Protein AF-A0A8J5AR03-F1 (afdb_monomer)

Solvent-accessible surface area (backbone atoms only — not comparable to full-atom values): 19845 Å² total; per-residue (Å²): 137,85,82,79,76,75,77,78,79,73,79,74,90,71,80,67,70,66,71,82,82,89,50,80,35,42,51,40,86,92,54,41,33,43,42,71,49,62,38,49,31,66,42,40,34,49,53,45,55,48,47,40,44,53,27,32,51,50,30,48,60,57,42,71,82,38,79,88,63,58,66,56,53,45,63,58,44,22,52,70,27,69,84,49,89,51,58,66,39,21,37,28,22,23,36,37,36,51,54,50,52,29,48,68,32,36,37,81,68,39,60,91,89,61,77,86,49,71,55,78,75,71,79,65,68,80,69,44,97,81,40,86,61,34,73,67,59,47,50,73,73,67,66,75,73,76,89,71,88,58,71,69,58,90,88,41,74,64,36,54,42,43,34,76,53,48,66,36,71,67,52,40,50,52,53,52,48,53,57,43,64,69,54,87,57,47,24,36,29,30,39,25,40,28,69,83,76,76,36,56,46,82,47,77,33,54,57,44,49,62,84,56,47,82,49,67,51,77,65,48,46,52,49,51,53,48,53,50,49,52,53,54,49,54,50,51,49,53,52,49,51,53,54,53,58,70,67,45,89,84,63,52,78,65,57,50,52,52,50,54,51,51,52,50,53,50,53,51,50,52,52,50,58,73,66,44,78,69,81,71,48,43,42,43,74,45,46,56,42,78,50,33,57,69,71,39,40,86,80,33,40,98,74,26,62,65,59,50,50,56,34,47,54,61,38,58,38,51,66,52,32,43,49,52,51,49,57,52,56,53,54,51,54,50,50,58,49,46,71,74,56,59,98,78,130

Nearest PDB structures (foldseek):
  8qma-assembly1_G  TM=7.866E-01  e=7.023E-11  Sinapis alba
  4br6-assembly1_A  TM=7.758E-01  e=1.152E-10  Thermochaetoides thermophila
  2adp-assembly1_A-2  TM=7.803E-01  e=1.286E-10  Homo sapiens
  3cei-assembly1_B  TM=8.137E-01  e=5.373E-10  Helicobacter pylori
  3dc6-assembly1_C  TM=7.790E-01  e=7.896E-10  Caenorhabditis elegans

Sequence (345 aa):
MLSLRRAFLVPRLGRALHTLPAYSGLGSQAAPTQINQFLSAETVKSAWFEHQHEMLERVNEGLAASEELDGMDLQTLALETCNRAEDALHHFASGAFANDFFFKGVASTVKPGEASEPIAGYHGLYVSPRDPDYKAVMPALATGETAWGNHPGKDDALYDLILTSFGTVEAFREHLLAKAESIFGNGYTWLVLSKHSGKLHLVNTYNNGFVQKKGPNSAELAAEAAAKRAVEADEAKALAELQTEAQNKKLNALEEKLLKNKIYKMEVAKQMRQAQPKILHDLKPLLNVNVWQHMWLNDYGAFGKRKYLDNFWEKIDWNVVKGRLQDHFEKQTDLSKSELFGPYV

pLDDT: mean 77.57, std 18.22, range [32.28, 97.44]

Radius of gyration: 26.32 Å; Cα contacts (8 Å, |Δi|>4): 391; chains: 1; bounding box: 84×43×70 Å

Foldseek 3Di:
DDDPPPPPPPPPPDFPQDDADDQVLQPDLVFGCALALFGHSVLSNVLRVPVLRVLSVQLRVLCPPPPPLTPDQLLVQLQVCVPPPSVSNNQSSLVNVQSVQACVQFSVLRDPPPDRHANPAPPDPPCDPPHPCVVVVVVVVVVPPPPFDDDADCPDPVNVLCCVAQVHRVSVLVVQLVVLVPDDAWWKWFFWQQPVVSHTDIDIDGRSDHPAHAFQPPVRVVVVVVVVVVVVVVLVVVLVVLVVVLPDPPDDPVRNVVSVVVSVVSVVVVVVVVVPPDPRHDIQTLHMDTQHCSNDCVRQNPPRSSVSSSSSSSRGPSVSSVVSVVVVVVVVVVVVVCVVDDDDD

Structure (mmCIF, N/CA/C/O backbone):
data_AF-A0A8J5AR03-F1
#
_entry.id   AF-A0A8J5AR03-F1
#
loop_
_atom_site.group_PDB
_atom_site.id
_atom_site.type_symbol
_atom_site.label_atom_id
_atom_site.label_alt_id
_atom_site.label_comp_id
_atom_site.label_asym_id
_atom_site.label_entity_id
_atom_site.label_seq_id
_atom_site.pdbx_PDB_ins_code
_atom_site.Cartn_x
_atom_site.Cartn_y
_atom_site.Cartn_z
_atom_site.occupancy
_atom_site.B_iso_or_equiv
_atom_site.auth_seq_id
_atom_site.auth_comp_id
_atom_site.auth_asym_id
_atom_site.auth_atom_id
_atom_site.pdbx_PDB_model_num
ATOM 1 N N . MET A 1 1 ? 38.414 18.458 40.155 1.00 35.94 1 MET A N 1
ATOM 2 C CA . MET A 1 1 ? 38.940 18.233 38.792 1.00 35.94 1 MET A CA 1
ATOM 3 C C . MET A 1 1 ? 37.965 17.329 38.047 1.00 35.94 1 MET A C 1
ATOM 5 O O . MET A 1 1 ? 38.023 16.119 38.212 1.00 35.94 1 MET A O 1
ATOM 9 N N . LEU A 1 2 ? 37.014 17.912 37.311 1.00 33.38 2 LEU A N 1
ATOM 10 C CA . LEU A 1 2 ? 36.116 17.163 36.427 1.00 33.38 2 LEU A CA 1
ATOM 11 C C . LEU A 1 2 ? 36.855 16.881 35.115 1.00 33.38 2 LEU A C 1
ATOM 13 O O . LEU A 1 2 ? 37.193 17.805 34.379 1.00 33.38 2 LEU A O 1
ATOM 17 N N . SER A 1 3 ? 37.144 15.608 34.851 1.00 32.28 3 SER A N 1
ATOM 18 C CA . SER A 1 3 ? 37.720 15.160 33.585 1.00 32.28 3 SER A CA 1
ATOM 19 C C . SER A 1 3 ? 36.624 15.158 32.518 1.00 32.28 3 SER A C 1
ATOM 21 O O . SER A 1 3 ? 35.813 14.239 32.437 1.00 32.28 3 SER A O 1
ATOM 23 N N . LEU A 1 4 ? 36.591 16.215 31.706 1.00 39.22 4 LEU A N 1
ATOM 24 C CA . LEU A 1 4 ? 35.887 16.239 30.428 1.00 39.22 4 LEU A CA 1
ATOM 25 C C . LEU A 1 4 ? 36.585 15.252 29.484 1.00 39.22 4 LEU A C 1
ATOM 27 O O . LEU A 1 4 ? 37.521 15.614 28.769 1.00 39.22 4 LEU A O 1
ATOM 31 N N . ARG A 1 5 ? 36.135 13.994 29.462 1.00 37.28 5 ARG A N 1
ATOM 32 C CA . ARG A 1 5 ? 36.398 13.121 28.315 1.00 37.28 5 ARG A CA 1
ATOM 33 C C . ARG A 1 5 ? 35.580 13.663 27.147 1.00 37.28 5 ARG A C 1
ATOM 35 O O . ARG A 1 5 ? 34.408 13.339 27.001 1.00 37.28 5 ARG A O 1
ATOM 42 N N . ARG A 1 6 ? 36.206 14.511 26.324 1.00 39.66 6 ARG A N 1
ATOM 43 C CA . ARG A 1 6 ? 35.775 14.721 24.938 1.00 39.66 6 ARG A CA 1
ATOM 44 C C . ARG A 1 6 ? 35.709 13.339 24.294 1.00 39.66 6 ARG A C 1
ATOM 46 O O . ARG A 1 6 ? 36.749 12.723 24.068 1.00 39.66 6 ARG A O 1
ATOM 53 N N . ALA A 1 7 ? 34.498 12.844 24.058 1.00 39.84 7 ALA A N 1
ATOM 54 C CA . ALA A 1 7 ? 34.290 11.747 23.136 1.00 39.84 7 ALA A CA 1
ATOM 55 C C . ALA A 1 7 ? 34.848 12.218 21.790 1.00 39.84 7 ALA A C 1
ATOM 57 O O . ALA A 1 7 ? 34.342 13.166 21.191 1.00 39.84 7 ALA A O 1
ATOM 58 N N . PHE A 1 8 ? 35.966 11.632 21.374 1.00 36.28 8 PHE A N 1
ATOM 59 C CA . PHE A 1 8 ? 36.412 11.748 19.999 1.00 36.28 8 PHE A CA 1
ATOM 60 C C . PHE A 1 8 ? 35.324 11.095 19.152 1.00 36.28 8 PHE A C 1
ATOM 62 O O . PHE A 1 8 ? 35.167 9.875 19.183 1.00 36.28 8 PHE A O 1
ATOM 69 N N . LEU A 1 9 ? 34.548 11.920 18.450 1.00 41.28 9 LEU A N 1
ATOM 70 C CA . LEU A 1 9 ? 33.699 11.471 17.361 1.00 41.28 9 LEU A CA 1
ATOM 71 C C . LEU A 1 9 ? 34.656 10.909 16.305 1.00 41.28 9 LEU A C 1
ATOM 73 O O . LEU A 1 9 ? 35.300 11.660 15.574 1.00 41.28 9 LEU A O 1
ATOM 77 N N . VAL A 1 10 ? 34.851 9.593 16.304 1.00 41.38 10 VAL A N 1
ATOM 78 C CA . VAL A 1 10 ? 35.487 8.908 15.181 1.00 41.38 10 VAL A CA 1
ATOM 79 C C . VAL A 1 10 ? 34.477 9.018 14.041 1.00 41.38 10 VAL A C 1
ATOM 81 O O . VAL A 1 10 ? 33.388 8.461 14.179 1.00 41.38 10 VAL A O 1
ATOM 84 N N . PRO A 1 11 ? 34.764 9.737 12.942 1.00 39.88 11 PRO A N 1
ATOM 85 C CA . PRO A 1 11 ? 33.859 9.751 11.807 1.00 39.88 11 PRO A CA 1
ATOM 86 C C . PRO A 1 11 ? 33.789 8.318 11.285 1.00 39.88 11 PRO A C 1
ATOM 88 O O . PRO A 1 11 ? 34.807 7.763 10.862 1.00 39.88 11 PRO A O 1
ATOM 91 N N . ARG A 1 12 ? 32.614 7.687 11.344 1.00 48.56 12 ARG A N 1
ATOM 92 C CA . ARG A 1 12 ? 32.407 6.451 10.593 1.00 48.56 12 ARG A CA 1
ATOM 93 C C . ARG A 1 12 ? 32.580 6.781 9.111 1.00 48.56 12 ARG A C 1
ATOM 95 O O . ARG A 1 12 ? 31.934 7.681 8.579 1.00 48.56 12 ARG A O 1
ATOM 102 N N . LEU A 1 13 ? 33.489 6.061 8.462 1.00 51.31 13 LEU A N 1
ATOM 103 C CA . LEU A 1 13 ? 33.629 6.044 7.012 1.00 51.31 13 LEU A CA 1
ATOM 104 C C . LEU A 1 13 ? 32.361 5.406 6.417 1.00 51.31 13 LEU A C 1
ATOM 106 O O . LEU A 1 13 ? 32.241 4.187 6.398 1.00 51.31 13 LEU A O 1
ATOM 110 N N . GLY A 1 14 ? 31.433 6.255 5.960 1.00 62.50 14 GLY A N 1
ATOM 111 C CA . GLY A 1 14 ? 30.261 5.904 5.147 1.00 62.50 14 GLY A CA 1
ATOM 112 C C . GLY A 1 14 ? 28.943 5.814 5.925 1.00 62.50 14 GLY A C 1
ATOM 113 O O . GLY A 1 14 ? 28.769 4.914 6.739 1.00 62.50 14 GLY A O 1
ATOM 114 N N . ARG A 1 15 ? 28.000 6.724 5.641 1.00 69.19 15 ARG A N 1
ATOM 115 C CA . ARG A 1 15 ? 26.582 6.572 6.024 1.00 69.19 15 ARG A CA 1
ATOM 116 C C . ARG A 1 15 ? 25.915 5.512 5.156 1.00 69.19 15 ARG A C 1
ATOM 118 O O . ARG A 1 15 ? 26.251 5.394 3.975 1.00 69.19 15 ARG A O 1
ATOM 125 N N . ALA A 1 16 ? 24.946 4.792 5.712 1.00 80.69 16 ALA A N 1
ATOM 126 C CA . ALA A 1 16 ? 24.148 3.828 4.965 1.00 80.69 16 ALA A CA 1
ATOM 127 C C . ALA A 1 16 ? 23.007 4.552 4.229 1.00 80.69 16 ALA A C 1
ATOM 129 O O . ALA A 1 16 ? 21.875 4.594 4.697 1.00 80.69 16 ALA A O 1
ATOM 130 N N . LEU A 1 17 ? 23.316 5.161 3.079 1.00 88.75 17 LEU A N 1
ATOM 131 C CA . LEU A 1 17 ? 22.323 5.903 2.299 1.00 88.75 17 LEU A CA 1
ATOM 132 C C . LEU A 1 17 ? 21.275 4.968 1.688 1.00 88.75 17 LEU A C 1
ATOM 134 O O . LEU A 1 17 ? 21.606 3.957 1.061 1.00 88.75 17 LEU A O 1
ATOM 138 N N . HIS A 1 18 ? 20.010 5.360 1.796 1.00 92.50 18 HIS A N 1
ATOM 139 C CA . HIS A 1 18 ? 18.927 4.714 1.078 1.00 92.50 18 HIS A CA 1
ATOM 140 C C . HIS A 1 18 ? 19.018 5.053 -0.408 1.00 92.50 18 HIS A C 1
ATOM 142 O O . HIS A 1 18 ? 19.074 6.219 -0.794 1.00 92.50 18 HIS A O 1
ATOM 148 N N . THR A 1 19 ? 19.017 4.023 -1.247 1.00 93.56 19 THR A N 1
ATOM 149 C CA . THR A 1 19 ? 19.114 4.149 -2.705 1.00 93.56 19 THR A CA 1
ATOM 150 C C . THR A 1 19 ? 17.999 3.362 -3.377 1.00 93.56 19 THR A C 1
ATOM 152 O O . THR A 1 19 ? 17.377 2.493 -2.761 1.00 93.56 19 THR A O 1
ATOM 155 N N . LEU A 1 20 ? 17.703 3.707 -4.632 1.00 92.56 20 LEU A N 1
ATOM 156 C CA . LEU A 1 20 ? 16.604 3.102 -5.375 1.00 92.56 20 LEU A CA 1
ATOM 157 C C . LEU A 1 20 ? 16.855 1.595 -5.589 1.00 92.56 20 LEU A C 1
ATOM 159 O O . LEU A 1 20 ? 17.881 1.237 -6.176 1.00 92.56 20 LEU A O 1
ATOM 163 N N . PRO A 1 21 ? 15.931 0.707 -5.179 1.00 90.69 21 PRO A N 1
ATOM 164 C CA . PRO A 1 21 ? 16.043 -0.715 -5.475 1.00 90.69 21 PRO A CA 1
ATOM 165 C C . PRO A 1 21 ? 16.020 -0.982 -6.983 1.00 90.69 21 PRO A C 1
ATOM 167 O O . PRO A 1 21 ? 15.231 -0.401 -7.731 1.00 90.69 21 PRO A O 1
ATOM 170 N N . ALA A 1 22 ? 16.872 -1.897 -7.442 1.00 89.06 22 ALA A N 1
ATOM 171 C CA . ALA A 1 22 ? 16.888 -2.307 -8.838 1.00 89.06 22 ALA A CA 1
ATOM 172 C C . ALA A 1 22 ? 15.855 -3.417 -9.080 1.00 89.06 22 ALA A C 1
ATOM 174 O O . ALA A 1 22 ? 16.030 -4.552 -8.633 1.00 89.06 22 ALA A O 1
ATOM 175 N N . TYR A 1 23 ? 14.805 -3.103 -9.839 1.00 89.75 23 TYR A N 1
ATOM 176 C CA . TYR A 1 23 ? 13.853 -4.087 -10.347 1.00 89.75 23 TYR A CA 1
ATOM 177 C C . TYR A 1 23 ? 14.083 -4.285 -11.840 1.00 89.75 23 TYR A C 1
ATOM 179 O O . TYR A 1 23 ? 13.780 -3.400 -12.637 1.00 89.75 23 TYR A O 1
ATOM 187 N N . SER A 1 24 ? 14.611 -5.452 -12.223 1.00 82.12 24 SER A N 1
ATOM 188 C CA . SER A 1 24 ? 14.938 -5.772 -13.621 1.00 82.12 24 SER A CA 1
ATOM 189 C C . SER A 1 24 ? 13.749 -5.582 -14.566 1.00 82.12 24 SER A C 1
ATOM 191 O O . SER A 1 24 ? 13.934 -5.130 -15.692 1.00 82.12 24 SER A O 1
ATOM 193 N N . GLY A 1 25 ? 12.533 -5.858 -14.087 1.00 83.31 25 GLY A N 1
ATOM 194 C CA . GLY A 1 25 ? 11.292 -5.668 -14.836 1.00 83.31 25 GLY A CA 1
ATOM 195 C C . GLY A 1 25 ? 10.943 -4.210 -15.160 1.00 83.31 25 GLY A C 1
ATOM 196 O O . GLY A 1 25 ? 10.183 -3.968 -16.087 1.00 83.31 25 GLY A O 1
ATOM 197 N N . LEU A 1 26 ? 11.499 -3.226 -14.446 1.00 88.81 26 LEU A N 1
ATOM 198 C CA . LEU A 1 26 ? 11.199 -1.802 -14.666 1.00 88.81 26 LEU A CA 1
ATOM 199 C C . LEU A 1 26 ? 12.242 -1.095 -15.546 1.00 88.81 26 LEU A C 1
ATOM 201 O O . LEU A 1 26 ? 12.082 0.082 -15.870 1.00 88.81 26 LEU A O 1
ATOM 205 N N . GLY A 1 27 ? 13.302 -1.793 -15.960 1.00 88.12 27 GLY A N 1
ATOM 206 C CA . GLY A 1 27 ? 14.390 -1.209 -16.741 1.00 88.12 27 GLY A CA 1
ATOM 207 C C . GLY A 1 27 ? 15.262 -0.265 -15.910 1.00 88.12 27 GLY A C 1
ATOM 208 O O . GLY A 1 27 ? 15.689 -0.600 -14.807 1.00 88.12 27 GLY A O 1
ATOM 209 N N . SER A 1 28 ? 15.564 0.914 -16.453 1.00 90.38 28 SER A N 1
ATOM 210 C CA . SER A 1 28 ? 16.415 1.919 -15.801 1.00 90.38 28 SER A CA 1
ATOM 211 C C . SER A 1 28 ? 15.804 3.312 -15.890 1.00 90.38 28 SER A C 1
ATOM 213 O O . SER A 1 28 ? 14.939 3.554 -16.722 1.00 90.38 28 SER A O 1
ATOM 215 N N . GLN A 1 29 ? 16.306 4.267 -15.107 1.00 88.69 29 GLN A N 1
ATOM 216 C CA . GLN A 1 29 ? 15.826 5.651 -15.170 1.00 88.69 29 GLN A CA 1
ATOM 217 C C . GLN A 1 29 ? 15.979 6.276 -16.570 1.00 88.69 29 GLN A C 1
ATOM 219 O O . GLN A 1 29 ? 15.137 7.068 -16.989 1.00 88.69 29 GLN A O 1
ATOM 224 N N . ALA A 1 30 ? 17.033 5.909 -17.308 1.00 89.62 30 ALA A N 1
ATOM 225 C CA . ALA A 1 30 ? 17.270 6.382 -18.674 1.00 89.62 30 ALA A CA 1
ATOM 226 C C . ALA A 1 30 ? 16.418 5.648 -19.726 1.00 89.62 30 ALA A C 1
ATOM 228 O O . ALA A 1 30 ? 16.150 6.195 -20.792 1.00 89.62 30 ALA A O 1
ATOM 229 N N . ALA A 1 31 ? 16.007 4.41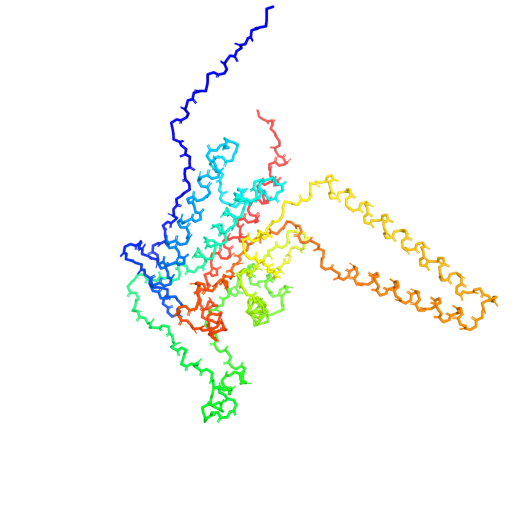6 -19.430 1.00 89.25 31 ALA A N 1
ATOM 230 C CA . ALA A 1 31 ? 15.210 3.566 -20.307 1.00 89.25 31 ALA A CA 1
ATOM 231 C C . ALA A 1 31 ? 14.178 2.786 -19.468 1.00 89.25 31 ALA A C 1
ATOM 233 O O . ALA A 1 31 ? 14.388 1.598 -19.181 1.00 89.25 31 ALA A O 1
ATOM 234 N N . PRO A 1 32 ? 13.109 3.459 -19.001 1.00 89.25 32 PRO A N 1
ATOM 235 C CA . PRO A 1 32 ? 12.079 2.829 -18.188 1.00 89.25 32 PRO A CA 1
ATOM 236 C C . PRO A 1 32 ? 11.276 1.851 -19.045 1.00 89.25 32 PRO A C 1
ATOM 238 O O . PRO A 1 32 ? 10.991 2.109 -20.215 1.00 89.25 32 PRO A O 1
ATOM 241 N N . THR A 1 33 ? 10.919 0.713 -18.460 1.00 89.31 33 THR A N 1
ATOM 242 C CA . THR A 1 33 ? 10.117 -0.321 -19.124 1.00 89.31 33 THR A CA 1
ATOM 243 C C . THR A 1 33 ? 8.681 -0.258 -18.623 1.00 89.31 33 THR A C 1
ATOM 245 O O . THR A 1 33 ? 8.444 -0.098 -17.428 1.00 89.31 33 THR A O 1
ATOM 248 N N . GLN A 1 34 ? 7.719 -0.367 -19.537 1.00 87.56 34 GLN A N 1
ATOM 249 C CA . GLN A 1 34 ? 6.304 -0.432 -19.185 1.00 87.56 34 GLN A CA 1
ATOM 250 C C . GLN A 1 34 ? 5.965 -1.739 -18.454 1.00 87.56 34 GLN A C 1
ATOM 252 O O . GLN A 1 34 ? 6.553 -2.785 -18.724 1.00 87.56 34 GLN A O 1
ATOM 257 N N . ILE A 1 35 ? 4.952 -1.704 -17.591 1.00 89.31 35 ILE A N 1
ATOM 258 C CA . ILE A 1 35 ? 4.312 -2.917 -17.079 1.00 89.31 35 ILE A CA 1
ATOM 259 C C . ILE A 1 35 ? 3.159 -3.230 -18.029 1.00 89.31 35 ILE A C 1
ATOM 261 O O . ILE A 1 35 ? 2.122 -2.566 -17.984 1.00 89.31 35 ILE A O 1
ATOM 265 N N . ASN A 1 36 ? 3.363 -4.201 -18.924 1.00 82.19 36 ASN A N 1
ATOM 266 C CA . ASN A 1 36 ? 2.446 -4.525 -20.025 1.00 82.19 36 ASN A CA 1
ATOM 267 C C . ASN A 1 36 ? 0.976 -4.571 -19.584 1.00 82.19 36 ASN A C 1
ATOM 269 O O . ASN A 1 36 ? 0.646 -5.240 -18.604 1.00 82.19 36 ASN A O 1
ATOM 273 N N . GLN A 1 37 ? 0.103 -3.886 -20.334 1.00 81.06 37 GLN A N 1
ATOM 274 C CA . GLN A 1 37 ? -1.336 -3.731 -20.063 1.00 81.06 37 GLN A CA 1
ATOM 275 C C . GLN A 1 37 ? -1.701 -3.056 -18.721 1.00 81.06 37 GLN A C 1
ATOM 277 O O . GLN A 1 37 ? -2.874 -3.057 -18.349 1.00 81.06 37 GLN A O 1
ATOM 282 N N . PHE A 1 38 ? -0.742 -2.473 -17.991 1.00 89.31 38 PHE A N 1
ATOM 283 C CA . PHE A 1 38 ? -0.992 -1.856 -16.686 1.00 89.31 38 PHE A CA 1
ATOM 284 C C . PHE A 1 38 ? -0.408 -0.449 -16.520 1.00 89.31 38 PHE A C 1
ATOM 286 O O . PHE A 1 38 ? -1.182 0.471 -16.284 1.00 89.31 38 PHE A O 1
ATOM 293 N N . LEU A 1 39 ? 0.904 -0.252 -16.649 1.00 90.25 39 LEU A N 1
ATOM 294 C CA . LEU A 1 39 ? 1.541 1.068 -16.520 1.00 90.25 39 LEU A CA 1
ATOM 295 C C . LEU A 1 39 ? 2.427 1.337 -17.727 1.00 90.25 39 LEU A C 1
ATOM 297 O O . LEU A 1 39 ? 3.237 0.483 -18.087 1.00 90.25 39 LEU A O 1
ATOM 301 N N . SER A 1 40 ? 2.316 2.521 -18.326 1.00 88.94 40 SER A N 1
ATOM 302 C CA . SER A 1 40 ? 3.211 2.930 -19.408 1.00 88.94 40 SER A CA 1
ATOM 303 C C . SER A 1 40 ? 4.629 3.181 -18.891 1.00 88.94 40 SER A C 1
ATOM 305 O O . SER A 1 40 ? 4.862 3.380 -17.697 1.00 88.94 40 SER A O 1
ATOM 307 N N . ALA A 1 41 ? 5.602 3.208 -19.803 1.00 89.44 41 ALA A N 1
ATOM 308 C CA . ALA A 1 41 ? 6.983 3.543 -19.462 1.00 89.44 41 ALA A CA 1
ATOM 309 C C . ALA A 1 41 ? 7.112 4.955 -18.856 1.00 89.44 41 ALA A C 1
ATOM 311 O O . ALA A 1 41 ? 7.951 5.173 -17.985 1.00 89.44 41 ALA A O 1
ATOM 312 N N . GLU A 1 42 ? 6.269 5.902 -19.278 1.00 87.62 42 GLU A N 1
ATOM 313 C CA . GLU A 1 42 ? 6.231 7.260 -18.725 1.00 87.62 42 GLU A CA 1
ATOM 314 C C . GLU A 1 42 ? 5.716 7.271 -17.282 1.00 87.62 42 GLU A C 1
ATOM 316 O O . GLU A 1 42 ? 6.315 7.907 -16.412 1.00 87.62 42 GLU A O 1
ATOM 321 N N . THR A 1 43 ? 4.655 6.517 -16.993 1.00 91.50 43 THR A N 1
ATOM 322 C CA . THR A 1 43 ? 4.141 6.397 -15.625 1.00 91.50 43 THR A CA 1
ATOM 323 C C . THR A 1 43 ? 5.125 5.664 -14.722 1.00 91.50 43 THR A C 1
ATOM 325 O O . THR A 1 43 ? 5.359 6.096 -13.600 1.00 91.50 43 THR A O 1
ATOM 328 N N . VAL A 1 44 ? 5.782 4.604 -15.205 1.00 93.69 44 VAL A N 1
ATOM 329 C CA . VAL A 1 44 ? 6.861 3.937 -14.453 1.00 93.69 44 VAL A CA 1
ATOM 330 C C . VAL A 1 44 ? 8.009 4.911 -14.172 1.00 93.69 44 VAL A C 1
ATOM 332 O O . VAL A 1 44 ? 8.538 4.933 -13.062 1.00 93.69 44 VAL A O 1
ATOM 335 N N . LYS A 1 45 ? 8.373 5.764 -15.136 1.00 93.50 45 LYS A N 1
ATOM 336 C CA . LYS A 1 45 ? 9.393 6.798 -14.937 1.00 93.50 45 LYS A CA 1
ATOM 337 C C . LYS A 1 45 ? 9.032 7.750 -13.798 1.00 93.50 45 LYS A C 1
ATOM 339 O O . LYS A 1 45 ? 9.829 7.914 -12.877 1.00 93.50 45 LYS A O 1
ATOM 344 N N . SER A 1 46 ? 7.847 8.349 -13.857 1.00 94.56 46 SER A N 1
ATOM 345 C CA . SER A 1 46 ? 7.432 9.357 -12.881 1.00 94.56 46 SER A CA 1
ATOM 346 C C . SER A 1 46 ? 7.130 8.749 -11.506 1.00 94.56 46 SER A C 1
ATOM 348 O O . SER A 1 46 ? 7.596 9.261 -10.491 1.00 94.56 46 SER A O 1
ATOM 350 N N . ALA A 1 47 ? 6.418 7.621 -11.451 1.00 95.56 47 ALA A N 1
ATOM 351 C CA . ALA A 1 47 ? 5.970 6.999 -10.205 1.00 95.56 47 ALA A CA 1
ATOM 352 C C . ALA A 1 47 ? 7.043 6.171 -9.479 1.00 95.56 47 ALA A C 1
ATOM 354 O O . ALA A 1 47 ? 7.076 6.141 -8.246 1.00 95.56 47 ALA A O 1
ATOM 355 N N . TRP A 1 48 ? 7.912 5.476 -10.221 1.00 95.88 48 TRP A N 1
ATOM 356 C CA . TRP A 1 48 ? 9.011 4.716 -9.627 1.00 95.88 48 TRP A CA 1
ATOM 357 C C . TRP A 1 48 ? 10.284 5.549 -9.599 1.00 95.88 48 TRP A C 1
ATOM 359 O O . TRP A 1 48 ? 10.714 5.965 -8.533 1.00 95.88 48 TRP A O 1
ATOM 369 N N . PHE A 1 49 ? 10.886 5.834 -10.751 1.00 96.06 49 PHE A N 1
ATOM 370 C CA . PHE A 1 49 ? 12.242 6.383 -10.775 1.00 96.06 49 PHE A CA 1
ATOM 371 C C . PHE A 1 49 ? 12.344 7.805 -10.214 1.00 96.06 49 PHE A C 1
ATOM 373 O O . PHE A 1 49 ? 13.300 8.092 -9.503 1.00 96.06 49 PHE A O 1
ATOM 380 N N . GLU A 1 50 ? 11.394 8.689 -10.516 1.00 95.81 50 GLU A N 1
ATOM 381 C CA . GLU A 1 50 ? 11.436 10.086 -10.063 1.00 95.81 50 GLU A CA 1
ATOM 382 C C . GLU A 1 50 ? 10.861 10.225 -8.643 1.00 95.81 50 GLU A C 1
ATOM 384 O O . GLU A 1 50 ? 11.563 10.672 -7.734 1.00 95.81 50 GLU A O 1
ATOM 389 N N . HIS A 1 51 ? 9.623 9.772 -8.415 1.00 96.25 51 HIS A N 1
ATOM 390 C CA . HIS A 1 51 ? 8.955 9.919 -7.119 1.00 96.25 51 HIS A CA 1
ATOM 391 C C . HIS A 1 51 ? 9.625 9.118 -5.990 1.00 96.25 51 HIS A C 1
ATOM 393 O O . HIS A 1 51 ? 9.820 9.654 -4.897 1.00 96.25 51 HIS A O 1
ATOM 399 N N . GLN A 1 52 ? 10.024 7.859 -6.228 1.00 97.38 52 GLN A N 1
ATOM 400 C CA . GLN A 1 52 ? 10.724 7.079 -5.200 1.00 97.38 52 GLN A CA 1
ATOM 401 C C . GLN A 1 52 ? 12.076 7.703 -4.870 1.00 97.38 52 GLN A C 1
ATOM 403 O O . GLN A 1 52 ? 12.421 7.802 -3.697 1.00 97.38 52 GLN A O 1
ATOM 408 N N . HIS A 1 53 ? 12.835 8.139 -5.881 1.00 96.06 53 HIS A N 1
ATOM 409 C CA . HIS A 1 53 ? 14.132 8.769 -5.659 1.00 96.06 53 HIS A CA 1
ATOM 410 C C . HIS A 1 53 ? 14.001 10.025 -4.795 1.00 96.06 53 HIS A C 1
ATOM 412 O O . HIS A 1 53 ? 14.729 10.145 -3.813 1.00 96.06 53 HIS A O 1
ATOM 418 N N . GLU A 1 54 ? 13.027 10.895 -5.082 1.00 95.75 54 GLU A N 1
ATOM 419 C CA . GLU A 1 54 ? 12.773 12.075 -4.252 1.00 95.75 54 GLU A CA 1
ATOM 420 C C . GLU A 1 54 ? 12.483 11.687 -2.797 1.00 95.75 54 GLU A C 1
ATOM 422 O O . GLU A 1 54 ? 13.079 12.252 -1.882 1.00 95.75 54 GLU A O 1
ATOM 427 N N . MET A 1 55 ? 11.618 10.696 -2.554 1.00 95.94 55 MET A N 1
ATOM 428 C CA . MET A 1 55 ? 11.324 10.263 -1.184 1.00 95.94 55 MET A CA 1
ATOM 429 C C . MET A 1 55 ? 12.569 9.738 -0.460 1.00 95.94 55 MET A C 1
ATOM 431 O O . MET A 1 55 ? 12.758 10.046 0.716 1.00 95.94 55 MET A O 1
ATOM 435 N N . LEU A 1 56 ? 13.430 8.978 -1.142 1.00 96.25 56 LEU A N 1
ATOM 436 C CA . LEU A 1 56 ? 14.666 8.459 -0.552 1.00 96.25 56 LEU A CA 1
ATOM 437 C C . LEU A 1 56 ? 15.676 9.571 -0.247 1.00 96.25 56 LEU A C 1
ATOM 439 O O . LEU A 1 56 ? 16.293 9.537 0.816 1.00 96.25 56 LEU A O 1
ATOM 443 N N . GLU A 1 57 ? 15.800 10.583 -1.109 1.00 95.19 57 GLU A N 1
ATOM 444 C CA . GLU A 1 57 ? 16.621 11.768 -0.829 1.00 95.19 57 GLU A CA 1
ATOM 445 C C . GLU A 1 57 ? 16.136 12.482 0.438 1.00 95.19 57 GLU A C 1
ATOM 447 O O . GLU A 1 57 ? 16.932 12.750 1.337 1.00 95.19 57 GLU A O 1
ATOM 452 N N . ARG A 1 58 ? 14.819 12.686 0.593 1.00 94.94 58 ARG A N 1
ATOM 453 C CA . ARG A 1 58 ? 14.252 13.293 1.813 1.00 94.94 58 ARG A CA 1
ATOM 454 C C . ARG A 1 58 ? 14.472 12.445 3.066 1.00 94.94 58 ARG A C 1
ATOM 456 O O . ARG A 1 58 ? 14.685 12.995 4.146 1.00 94.94 58 ARG A O 1
ATOM 463 N N . VAL A 1 59 ? 14.428 11.117 2.943 1.00 94.25 59 VAL A N 1
ATOM 464 C CA . VAL A 1 59 ? 14.775 10.204 4.045 1.00 94.25 59 VAL A CA 1
ATOM 465 C C . VAL A 1 59 ? 16.248 10.372 4.425 1.00 94.25 59 VAL A C 1
ATOM 467 O O . VAL A 1 59 ? 16.552 10.558 5.601 1.00 94.25 59 VAL A O 1
ATOM 470 N N . ASN A 1 60 ? 17.154 10.380 3.445 1.00 93.88 60 ASN A N 1
ATOM 471 C CA . ASN A 1 60 ? 18.589 10.563 3.671 1.00 93.88 60 ASN A CA 1
ATOM 472 C C . ASN A 1 60 ? 18.907 11.930 4.308 1.00 93.88 60 ASN A C 1
ATOM 474 O O . ASN A 1 60 ? 19.735 12.008 5.218 1.00 93.88 60 ASN A O 1
ATOM 478 N N . GLU A 1 61 ? 18.224 12.996 3.877 1.00 91.19 61 GLU A N 1
ATOM 479 C CA . GLU A 1 61 ? 18.291 14.327 4.492 1.00 91.19 61 GLU A CA 1
ATOM 480 C C . GLU A 1 61 ? 17.824 14.295 5.954 1.00 91.19 61 GLU A C 1
ATOM 482 O O . GLU A 1 61 ? 18.513 14.807 6.837 1.00 91.19 61 GLU A O 1
ATOM 487 N N . GLY A 1 62 ? 16.680 13.661 6.235 1.00 89.19 62 GLY A N 1
ATOM 488 C CA . GLY A 1 62 ? 16.130 13.557 7.590 1.00 89.19 62 GLY A CA 1
ATOM 489 C C . GLY A 1 62 ? 16.993 12.719 8.541 1.00 89.19 62 GLY A C 1
ATOM 490 O O . GLY A 1 62 ? 17.079 13.023 9.731 1.00 89.19 62 GLY A O 1
ATOM 491 N N . LEU A 1 63 ? 17.696 11.711 8.022 1.00 89.38 63 LEU A N 1
ATOM 492 C CA . LEU A 1 63 ? 18.650 10.897 8.782 1.00 89.38 63 LEU A CA 1
ATOM 493 C C . LEU A 1 63 ? 19.976 11.615 9.051 1.00 89.38 63 LEU A C 1
ATOM 495 O O . LEU A 1 63 ? 20.776 11.149 9.862 1.00 89.38 63 LEU A O 1
ATOM 499 N N . ALA A 1 64 ? 20.228 12.770 8.426 1.00 83.44 64 ALA A N 1
ATOM 500 C CA . ALA A 1 64 ? 21.536 13.405 8.476 1.00 83.44 64 ALA A CA 1
ATOM 501 C C . ALA A 1 64 ? 22.001 13.818 9.883 1.00 83.44 64 ALA A C 1
ATOM 503 O O . ALA A 1 64 ? 23.192 14.069 10.069 1.00 83.44 64 ALA A O 1
ATOM 504 N N . ALA A 1 65 ? 21.100 13.889 10.863 1.00 74.00 65 ALA A N 1
ATOM 505 C CA . ALA A 1 65 ? 21.419 14.210 12.252 1.00 74.00 65 ALA A CA 1
ATOM 506 C C . ALA A 1 65 ? 21.203 13.039 13.234 1.00 74.00 65 ALA A C 1
ATOM 508 O O . ALA A 1 65 ? 21.461 13.212 14.423 1.00 74.00 65 ALA A O 1
ATOM 509 N N . SER A 1 66 ? 20.742 11.869 12.771 1.00 79.06 66 SER A N 1
ATOM 510 C CA . SER A 1 66 ? 20.349 10.752 13.640 1.00 79.06 66 SER A CA 1
ATOM 511 C C . SER A 1 66 ? 21.238 9.525 13.442 1.00 79.06 66 SER A C 1
ATOM 513 O O . SER A 1 66 ? 21.091 8.792 12.469 1.00 79.06 66 SER A O 1
ATOM 515 N N . GLU A 1 67 ? 22.144 9.273 14.391 1.00 79.94 67 GLU A N 1
ATOM 516 C CA . GLU A 1 67 ? 22.968 8.052 14.400 1.00 79.94 67 GLU A CA 1
ATOM 517 C C . GLU A 1 67 ? 22.176 6.806 14.826 1.00 79.94 67 GLU A C 1
ATOM 519 O O . GLU A 1 67 ? 22.536 5.696 14.449 1.00 79.94 67 GLU A O 1
ATOM 524 N N . GLU A 1 68 ? 21.102 6.973 15.606 1.00 85.38 68 GLU A N 1
ATOM 525 C CA . GLU A 1 68 ? 20.282 5.858 16.107 1.00 85.38 68 GLU A CA 1
ATOM 526 C C . GLU A 1 68 ? 19.486 5.187 14.982 1.00 85.38 68 GLU A C 1
ATOM 528 O O . GLU A 1 68 ? 19.284 3.978 15.005 1.00 85.38 68 GLU A O 1
ATOM 533 N N . LEU A 1 69 ? 19.032 5.982 14.010 1.00 86.62 69 LEU A N 1
ATOM 534 C CA . LEU A 1 69 ? 18.163 5.535 12.921 1.00 86.62 69 LEU A CA 1
ATOM 535 C C . LEU A 1 69 ? 18.941 5.151 11.649 1.00 86.62 69 LEU A C 1
ATOM 537 O O . LEU A 1 69 ? 18.353 4.591 10.724 1.00 86.62 69 LEU A O 1
ATOM 541 N N . ASP A 1 70 ? 20.244 5.451 11.587 1.00 86.50 70 ASP A N 1
ATOM 542 C CA . ASP A 1 70 ? 21.086 5.171 10.419 1.00 86.50 70 ASP A CA 1
ATOM 543 C C . ASP A 1 70 ? 21.219 3.657 10.177 1.00 86.50 70 ASP A C 1
ATOM 545 O O . ASP A 1 70 ? 21.470 2.869 11.093 1.00 86.50 70 ASP A O 1
ATOM 549 N N . GLY A 1 71 ? 21.050 3.241 8.922 1.00 86.50 71 GLY A N 1
ATOM 550 C CA . GLY A 1 71 ? 21.116 1.838 8.504 1.00 86.50 71 GLY A CA 1
ATOM 551 C C . GLY A 1 71 ? 19.866 0.991 8.775 1.00 86.50 71 GLY A C 1
ATOM 552 O O . GLY A 1 71 ? 19.867 -0.190 8.422 1.00 86.50 71 GLY A O 1
ATOM 553 N N . MET A 1 72 ? 18.798 1.549 9.359 1.00 91.12 72 MET A N 1
ATOM 554 C CA . MET A 1 72 ? 17.501 0.864 9.435 1.00 91.12 72 MET A CA 1
ATOM 555 C C . MET A 1 72 ? 16.860 0.755 8.047 1.00 91.12 72 MET A C 1
ATOM 557 O O . MET A 1 72 ? 17.001 1.648 7.219 1.00 91.12 72 MET A O 1
ATOM 561 N N . ASP A 1 73 ? 16.109 -0.314 7.780 1.00 92.88 73 ASP A N 1
ATOM 562 C CA . ASP A 1 73 ? 15.283 -0.380 6.572 1.00 92.88 73 ASP A CA 1
ATOM 563 C C . ASP A 1 73 ? 14.065 0.563 6.673 1.00 92.88 73 ASP A C 1
ATOM 565 O O . ASP A 1 73 ? 13.663 0.962 7.766 1.00 92.88 73 ASP A O 1
ATOM 569 N N . LEU A 1 74 ? 13.440 0.900 5.538 1.00 93.75 74 LEU A N 1
ATOM 570 C CA . LEU A 1 74 ? 12.332 1.867 5.483 1.00 93.75 74 LEU A CA 1
ATOM 571 C C . LEU A 1 74 ? 11.130 1.476 6.359 1.00 93.75 74 LEU A C 1
ATOM 573 O O . LEU A 1 74 ? 10.471 2.353 6.917 1.00 93.75 74 LEU A O 1
ATOM 577 N N . GLN A 1 75 ? 10.838 0.178 6.492 1.00 92.44 75 GLN A N 1
ATOM 578 C CA . GLN A 1 75 ? 9.725 -0.300 7.312 1.00 92.44 75 GLN A CA 1
ATOM 579 C C . GLN A 1 75 ? 10.024 -0.084 8.794 1.00 92.44 75 GLN A C 1
ATOM 581 O O . GLN A 1 75 ? 9.184 0.445 9.524 1.00 92.44 75 GLN A O 1
ATOM 586 N N . THR A 1 76 ? 11.220 -0.483 9.231 1.00 89.50 76 THR A N 1
ATOM 587 C CA . THR A 1 76 ? 11.684 -0.292 10.610 1.00 89.50 76 THR A CA 1
ATOM 588 C C . THR A 1 76 ? 11.788 1.193 10.946 1.00 89.50 76 THR A C 1
ATOM 590 O O . THR A 1 76 ? 11.308 1.625 11.992 1.00 89.50 76 THR A O 1
ATOM 593 N N . LEU A 1 77 ? 12.314 1.997 10.023 1.00 90.69 77 LEU A N 1
ATOM 594 C CA . LEU A 1 77 ? 12.426 3.441 10.175 1.00 90.69 77 LEU A CA 1
ATOM 595 C C . LEU A 1 77 ? 11.055 4.110 10.337 1.00 90.69 77 LEU A C 1
ATOM 597 O O . LEU A 1 77 ? 10.854 4.903 11.258 1.00 90.69 77 LEU A O 1
ATOM 601 N N . ALA A 1 78 ? 10.083 3.766 9.486 1.00 90.25 78 ALA A N 1
ATOM 602 C CA . ALA A 1 78 ? 8.718 4.275 9.601 1.00 90.25 78 ALA A CA 1
ATOM 603 C C . ALA A 1 78 ? 8.056 3.850 10.925 1.00 90.25 78 ALA A C 1
ATOM 605 O O . ALA A 1 78 ? 7.318 4.633 11.523 1.00 90.25 78 ALA A O 1
ATOM 606 N N . LEU A 1 79 ? 8.346 2.641 11.415 1.00 87.44 79 LEU A N 1
ATOM 607 C CA . LEU A 1 79 ? 7.824 2.141 12.686 1.00 87.44 79 LEU A CA 1
ATOM 608 C C . LEU A 1 79 ? 8.429 2.860 13.900 1.00 87.44 79 LEU A C 1
ATOM 610 O O . LEU A 1 79 ? 7.703 3.169 14.840 1.00 87.44 79 LEU A O 1
ATOM 614 N N . GLU A 1 80 ? 9.732 3.134 13.898 1.00 85.81 80 GLU A N 1
ATOM 615 C CA . GLU A 1 80 ? 10.395 3.808 15.022 1.00 85.81 80 GLU A CA 1
ATOM 616 C C . GLU A 1 80 ? 10.076 5.303 15.090 1.00 85.81 80 GLU A C 1
ATOM 618 O O . GLU A 1 80 ? 10.041 5.883 16.176 1.00 85.81 80 GLU A O 1
ATOM 623 N N . THR A 1 81 ? 9.777 5.923 13.949 1.00 86.44 81 THR A N 1
ATOM 624 C CA . THR A 1 81 ? 9.437 7.351 13.859 1.00 86.44 81 THR A CA 1
ATOM 625 C C . THR A 1 81 ? 7.947 7.645 14.059 1.00 86.44 81 THR A C 1
ATOM 627 O O . THR A 1 81 ? 7.593 8.796 14.288 1.00 86.44 81 THR A O 1
ATOM 630 N N . CYS A 1 82 ? 7.059 6.639 14.051 1.00 78.31 82 CYS A N 1
ATOM 631 C CA . CYS A 1 82 ? 5.601 6.855 14.053 1.00 78.31 82 CYS A CA 1
ATOM 632 C C . CYS A 1 82 ? 5.039 7.557 15.300 1.00 78.31 82 CYS A C 1
ATOM 634 O O . CYS A 1 82 ? 3.930 8.081 15.255 1.00 78.31 82 CYS A O 1
ATOM 636 N N . ASN A 1 83 ? 5.779 7.528 16.412 1.00 70.56 83 ASN A N 1
ATOM 637 C CA . ASN A 1 83 ? 5.398 8.139 17.690 1.00 70.56 83 ASN A CA 1
ATOM 638 C C . ASN A 1 83 ? 6.417 9.195 18.158 1.00 70.56 83 ASN A C 1
ATOM 640 O O . ASN A 1 83 ? 6.386 9.596 19.323 1.00 70.56 83 ASN A O 1
ATOM 644 N N . ARG A 1 84 ? 7.359 9.592 17.295 1.00 71.81 84 ARG A N 1
ATOM 645 C CA . ARG A 1 84 ? 8.374 10.602 17.613 1.00 71.81 84 ARG A CA 1
ATOM 646 C C . ARG A 1 84 ? 7.994 11.956 17.004 1.00 71.81 84 ARG A C 1
ATOM 648 O O . ARG A 1 84 ? 7.023 12.058 16.267 1.00 71.81 84 ARG A O 1
ATOM 655 N N . ALA A 1 85 ? 8.750 12.998 17.343 1.00 60.84 85 ALA A N 1
ATOM 656 C CA . ALA A 1 85 ? 8.511 14.355 16.851 1.00 60.84 85 ALA A CA 1
ATOM 657 C C . ALA A 1 85 ? 9.003 14.578 15.404 1.00 60.84 85 ALA A C 1
ATOM 659 O O . ALA A 1 85 ? 8.736 15.631 14.825 1.00 60.84 85 ALA A O 1
ATOM 660 N N . GLU A 1 86 ? 9.737 13.627 14.807 1.00 68.94 86 GLU A N 1
ATOM 661 C CA . GLU A 1 86 ? 10.271 13.737 13.443 1.00 68.94 86 GLU A CA 1
ATOM 662 C C . GLU A 1 86 ? 9.226 13.395 12.357 1.00 68.94 86 GLU A C 1
ATOM 664 O O . GLU A 1 86 ? 9.424 12.500 11.529 1.00 68.94 86 GLU A O 1
ATOM 669 N N . ASP A 1 87 ? 8.123 14.149 12.326 1.00 73.19 87 ASP A N 1
ATOM 670 C CA . ASP A 1 87 ? 6.972 13.919 11.436 1.00 73.19 87 ASP A CA 1
ATOM 671 C C . ASP A 1 87 ? 7.355 13.829 9.948 1.00 73.19 87 ASP A C 1
ATOM 673 O O . ASP A 1 87 ? 6.806 13.018 9.199 1.00 73.19 87 ASP A O 1
ATOM 677 N N . ALA A 1 88 ? 8.319 14.644 9.503 1.00 86.94 88 ALA A N 1
ATOM 678 C CA . ALA A 1 88 ? 8.768 14.661 8.111 1.00 86.94 88 ALA A CA 1
ATOM 679 C C . ALA A 1 88 ? 9.509 13.372 7.725 1.00 86.94 88 ALA A C 1
ATOM 681 O O . ALA A 1 88 ? 9.225 12.790 6.677 1.00 86.94 88 ALA A O 1
ATOM 682 N N . LEU A 1 89 ? 10.420 12.894 8.581 1.00 90.38 89 LEU A N 1
ATOM 683 C CA . LEU A 1 89 ? 11.152 11.651 8.337 1.00 90.38 89 LEU A CA 1
ATOM 684 C C . LEU A 1 89 ? 10.189 10.462 8.315 1.00 90.38 89 LEU A C 1
ATOM 686 O O . LEU A 1 89 ? 10.258 9.642 7.400 1.00 90.38 89 LEU A O 1
ATOM 690 N N . HIS A 1 90 ? 9.245 10.417 9.260 1.00 91.50 90 HIS A N 1
ATOM 691 C CA . HIS A 1 90 ? 8.189 9.408 9.270 1.00 91.50 90 HIS A CA 1
ATOM 692 C C . HIS A 1 90 ? 7.377 9.420 7.970 1.00 91.50 90 HIS A C 1
ATOM 694 O O . HIS A 1 90 ? 7.167 8.378 7.347 1.00 91.50 90 HIS A O 1
ATOM 700 N N . HIS A 1 91 ? 6.948 10.608 7.538 1.00 90.94 91 HIS A N 1
ATOM 701 C CA . HIS A 1 91 ? 6.149 10.784 6.333 1.00 90.94 91 HIS A CA 1
ATOM 702 C C . HIS A 1 91 ? 6.859 10.249 5.083 1.00 90.94 91 HIS A C 1
ATOM 704 O O . HIS A 1 91 ? 6.265 9.479 4.327 1.00 90.94 91 HIS A O 1
ATOM 710 N N . PHE A 1 92 ? 8.126 10.616 4.868 1.00 95.06 92 PHE A N 1
ATOM 711 C CA . PHE A 1 92 ? 8.877 10.164 3.694 1.00 95.06 92 PHE A CA 1
ATOM 712 C C . PHE A 1 92 ? 9.285 8.691 3.781 1.00 95.06 92 PHE A C 1
ATOM 714 O O . PHE A 1 92 ? 9.169 7.985 2.783 1.00 95.06 92 PHE A O 1
ATOM 721 N N . ALA A 1 93 ? 9.672 8.190 4.959 1.00 94.69 93 ALA A N 1
ATOM 722 C CA . ALA A 1 93 ? 9.998 6.775 5.143 1.00 94.69 93 ALA A CA 1
ATOM 723 C C . ALA A 1 93 ? 8.779 5.876 4.885 1.00 94.69 93 ALA A C 1
ATOM 725 O O . ALA A 1 93 ? 8.879 4.875 4.175 1.00 94.69 93 ALA A O 1
ATOM 726 N N . SER A 1 94 ? 7.609 6.266 5.400 1.00 94.69 94 SER A N 1
ATOM 727 C CA . SER A 1 94 ? 6.345 5.558 5.179 1.00 94.69 94 SER A CA 1
ATOM 728 C C . SER A 1 94 ? 5.923 5.575 3.705 1.00 94.69 94 SER A C 1
ATOM 730 O O . SER A 1 94 ? 5.538 4.536 3.166 1.00 94.69 94 SER A O 1
ATOM 732 N N . GLY A 1 95 ? 6.044 6.725 3.030 1.00 95.88 95 GLY A N 1
ATOM 733 C CA . GLY A 1 95 ? 5.757 6.849 1.597 1.00 95.88 95 GLY A CA 1
ATOM 734 C C . GLY A 1 95 ? 6.689 6.000 0.733 1.00 95.88 95 GLY A C 1
ATOM 735 O O . GLY A 1 95 ? 6.221 5.205 -0.083 1.00 95.88 95 GLY A O 1
ATOM 736 N N . ALA A 1 96 ? 7.999 6.092 0.982 1.00 97.31 96 ALA A N 1
ATOM 737 C CA . ALA A 1 96 ? 9.010 5.305 0.284 1.00 97.31 96 ALA A CA 1
ATOM 738 C C . ALA A 1 96 ? 8.793 3.802 0.490 1.00 97.31 96 ALA A C 1
ATOM 740 O O . ALA A 1 96 ? 8.885 3.031 -0.466 1.00 97.31 96 ALA A O 1
ATOM 741 N N . PHE A 1 97 ? 8.462 3.381 1.715 1.00 96.81 97 PHE A N 1
ATOM 742 C CA . PHE A 1 97 ? 8.106 1.997 2.009 1.00 96.81 97 PHE A CA 1
ATOM 743 C C . PHE A 1 97 ? 6.858 1.559 1.236 1.00 96.81 97 PHE A C 1
ATOM 745 O O . PHE A 1 97 ? 6.865 0.494 0.628 1.00 96.81 97 PHE A O 1
ATOM 752 N N . ALA A 1 98 ? 5.786 2.354 1.245 1.00 97.06 98 ALA A N 1
ATOM 753 C CA . ALA A 1 98 ? 4.528 1.981 0.604 1.00 97.06 98 ALA A CA 1
ATOM 754 C C . ALA A 1 98 ? 4.656 1.842 -0.917 1.00 97.06 98 ALA A C 1
ATOM 756 O O . ALA A 1 98 ? 4.151 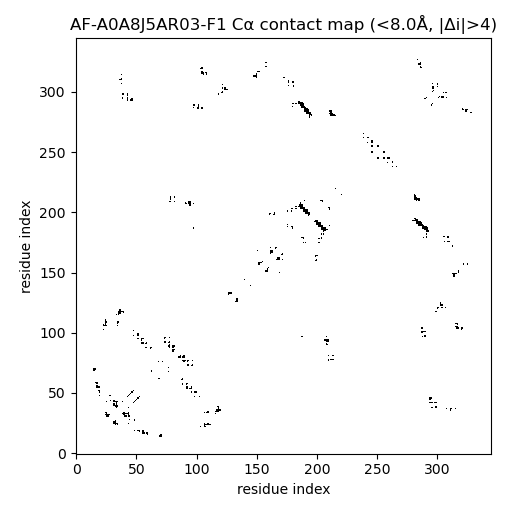0.872 -1.488 1.00 97.06 98 ALA A O 1
ATOM 757 N N . ASN A 1 99 ? 5.367 2.768 -1.559 1.00 97.31 99 ASN A N 1
ATOM 758 C CA . ASN A 1 99 ? 5.582 2.740 -2.999 1.00 97.31 99 ASN A CA 1
ATOM 759 C C . ASN A 1 99 ? 6.526 1.596 -3.416 1.00 97.31 99 ASN A C 1
ATOM 761 O O . ASN A 1 99 ? 6.209 0.849 -4.341 1.00 97.31 99 ASN A O 1
ATOM 765 N N . ASP A 1 100 ? 7.614 1.359 -2.673 1.00 96.69 100 ASP A N 1
ATOM 766 C CA . ASP A 1 100 ? 8.462 0.172 -2.868 1.00 96.69 100 ASP A CA 1
ATOM 767 C C . ASP A 1 100 ? 7.672 -1.133 -2.699 1.00 96.69 100 ASP A C 1
ATOM 769 O O . ASP A 1 100 ? 7.754 -2.047 -3.522 1.00 96.69 100 ASP A O 1
ATOM 773 N N . PHE A 1 101 ? 6.828 -1.204 -1.669 1.00 96.44 101 PHE A N 1
ATOM 774 C CA . PHE A 1 101 ? 5.996 -2.370 -1.398 1.00 96.44 101 PHE A CA 1
ATOM 775 C C . PHE A 1 101 ? 5.019 -2.662 -2.545 1.00 96.44 101 PHE A C 1
ATOM 777 O O . PHE A 1 101 ? 4.796 -3.837 -2.867 1.00 96.44 101 PHE A O 1
ATOM 784 N N . PHE A 1 102 ? 4.452 -1.619 -3.160 1.00 96.75 102 PHE A N 1
ATOM 785 C CA . PHE A 1 102 ? 3.621 -1.724 -4.357 1.00 96.75 102 PHE A CA 1
ATOM 786 C C . PHE A 1 102 ? 4.425 -2.261 -5.547 1.00 96.75 102 PHE A C 1
ATOM 788 O O . PHE A 1 102 ? 4.082 -3.319 -6.075 1.00 96.75 102 PHE A O 1
ATOM 795 N N . PHE A 1 103 ? 5.525 -1.597 -5.927 1.00 95.62 103 PHE A N 1
ATOM 796 C CA . PHE A 1 103 ? 6.304 -1.974 -7.112 1.00 95.62 103 PHE A CA 1
ATOM 797 C C . PHE A 1 103 ? 6.917 -3.366 -6.987 1.00 95.62 103 PHE A C 1
ATOM 799 O O . PHE A 1 103 ? 6.852 -4.143 -7.935 1.00 95.62 103 PHE A O 1
ATOM 806 N N . LYS A 1 104 ? 7.391 -3.754 -5.799 1.00 93.69 104 LYS A N 1
ATOM 807 C CA . LYS A 1 104 ? 7.850 -5.124 -5.534 1.00 93.69 104 LYS A CA 1
ATOM 808 C C . LYS A 1 104 ? 6.764 -6.178 -5.780 1.00 93.69 104 LYS A C 1
ATOM 810 O O . LYS A 1 104 ? 7.090 -7.313 -6.106 1.00 93.69 104 LYS A O 1
ATOM 815 N N . GLY A 1 105 ? 5.491 -5.823 -5.600 1.00 92.00 105 GLY A N 1
ATOM 816 C CA . GLY A 1 105 ? 4.351 -6.717 -5.818 1.00 92.00 105 GLY A CA 1
ATOM 817 C C . GLY A 1 105 ? 3.899 -6.846 -7.275 1.00 92.00 105 GLY A C 1
ATOM 818 O O . GLY A 1 105 ? 3.091 -7.726 -7.550 1.00 92.00 105 GLY A O 1
ATOM 819 N N . VAL A 1 106 ? 4.388 -5.993 -8.185 1.00 91.50 106 VAL A N 1
ATOM 820 C CA . VAL A 1 106 ? 3.973 -5.987 -9.603 1.00 91.50 106 VAL A CA 1
ATOM 821 C C . VAL A 1 106 ? 5.144 -6.112 -10.584 1.00 91.50 106 VAL A C 1
ATOM 823 O O . VAL A 1 106 ? 4.974 -6.656 -11.671 1.00 91.50 106 VAL A O 1
ATOM 826 N N . ALA A 1 107 ? 6.350 -5.661 -10.228 1.00 82.88 107 ALA A N 1
ATOM 827 C CA . ALA A 1 107 ? 7.498 -5.580 -11.136 1.00 82.88 107 ALA A CA 1
ATOM 828 C C . ALA A 1 107 ? 8.034 -6.950 -11.583 1.00 82.88 107 ALA A C 1
ATOM 830 O O . ALA A 1 107 ? 8.569 -7.073 -12.682 1.00 82.88 107 ALA A O 1
ATOM 831 N N . SER A 1 108 ? 7.873 -7.987 -10.762 1.00 77.50 108 SER A N 1
ATOM 832 C CA . SER A 1 108 ? 8.254 -9.369 -11.086 1.00 77.50 108 SER A CA 1
ATOM 833 C C . SER A 1 108 ? 7.381 -10.004 -12.171 1.00 77.50 108 SER A C 1
ATOM 835 O O . SER A 1 108 ? 7.779 -11.004 -12.765 1.00 77.50 108 SER A O 1
ATOM 837 N N . THR A 1 109 ? 6.215 -9.420 -12.468 1.00 76.06 109 THR A N 1
ATOM 838 C CA . THR A 1 109 ? 5.341 -9.892 -13.551 1.00 76.06 109 THR A CA 1
ATOM 839 C C . THR A 1 109 ? 5.832 -9.483 -14.940 1.00 76.06 109 THR A C 1
ATOM 841 O O . THR A 1 109 ? 5.375 -10.047 -15.934 1.00 76.06 109 THR A O 1
ATOM 844 N N . VAL A 1 110 ? 6.782 -8.544 -15.029 1.00 74.81 110 VAL A N 1
ATOM 845 C CA . VAL A 1 110 ? 7.336 -8.083 -16.305 1.00 74.81 110 VAL A CA 1
ATOM 846 C C . VAL A 1 110 ? 8.355 -9.094 -16.822 1.00 74.81 110 VAL A C 1
ATOM 848 O O . VAL A 1 110 ? 9.425 -9.285 -16.238 1.00 74.81 110 VAL A O 1
ATOM 851 N N . LYS A 1 111 ? 8.035 -9.743 -17.945 1.00 69.69 111 LYS A N 1
ATOM 852 C CA . LYS A 1 111 ? 8.929 -10.702 -18.599 1.00 69.69 111 LYS A CA 1
ATOM 853 C C . LYS A 1 111 ? 9.828 -9.992 -19.619 1.00 69.69 111 LYS A C 1
ATOM 855 O O . LYS A 1 111 ? 9.314 -9.277 -20.481 1.00 69.69 111 LYS A O 1
ATOM 860 N N . PRO A 1 112 ? 11.157 -10.206 -19.588 1.00 62.28 112 PRO A N 1
ATOM 861 C CA . PRO A 1 112 ? 12.053 -9.664 -20.605 1.00 62.28 112 PRO A CA 1
ATOM 862 C C . PRO A 1 112 ? 11.667 -10.147 -22.012 1.00 62.28 112 PRO A C 1
ATOM 864 O O . PRO A 1 112 ? 11.539 -11.348 -22.240 1.00 62.28 112 PRO A O 1
ATOM 867 N N . GLY A 1 113 ? 11.504 -9.216 -22.957 1.00 61.12 113 GLY A N 1
ATOM 868 C CA . GLY A 1 113 ? 11.207 -9.524 -24.363 1.00 61.12 113 GLY A CA 1
ATOM 869 C C . GLY A 1 113 ? 9.731 -9.774 -24.692 1.00 61.12 113 GLY A C 1
ATOM 870 O O . GLY A 1 113 ? 9.427 -10.135 -25.827 1.00 61.12 113 GLY A O 1
ATOM 871 N N . GLU A 1 114 ? 8.813 -9.583 -23.742 1.00 65.81 114 GLU A N 1
ATOM 872 C CA . GLU A 1 114 ? 7.377 -9.604 -24.027 1.00 65.81 114 GLU A CA 1
ATOM 873 C C . GLU A 1 114 ? 6.995 -8.393 -24.895 1.00 65.81 114 GLU A C 1
ATOM 875 O O . GLU A 1 114 ? 7.460 -7.275 -24.656 1.00 65.81 114 GLU A O 1
ATOM 880 N N . ALA A 1 115 ? 6.177 -8.616 -25.929 1.00 60.16 115 ALA A N 1
ATOM 881 C CA . ALA A 1 115 ? 5.750 -7.550 -26.829 1.00 60.16 115 ALA A CA 1
ATOM 882 C C . ALA A 1 115 ? 5.025 -6.450 -26.043 1.00 60.16 115 ALA A C 1
ATOM 884 O O . ALA A 1 115 ? 4.201 -6.730 -25.172 1.00 60.16 115 ALA A O 1
ATOM 885 N N . SER A 1 116 ? 5.338 -5.192 -26.355 1.00 64.38 116 SER A N 1
ATOM 886 C CA . SER A 1 116 ? 4.682 -4.055 -25.724 1.00 64.38 116 SER A CA 1
ATOM 887 C C . SER A 1 116 ? 3.230 -3.989 -26.186 1.00 64.38 116 SER A C 1
ATOM 889 O O . SER A 1 116 ? 2.946 -3.530 -27.294 1.00 64.38 116 SER A O 1
ATOM 891 N N . GLU A 1 117 ? 2.308 -4.435 -25.345 1.00 63.38 117 GLU A N 1
ATOM 892 C CA . GLU A 1 117 ? 0.886 -4.229 -25.589 1.00 63.38 117 GLU A CA 1
ATOM 893 C C . GLU A 1 117 ? 0.439 -2.915 -24.943 1.00 63.38 117 GLU A C 1
ATOM 895 O O . GLU A 1 117 ? 0.786 -2.655 -23.781 1.00 63.38 117 GLU A O 1
ATOM 900 N N . PRO A 1 118 ? -0.299 -2.060 -25.676 1.00 61.72 118 PRO A N 1
ATOM 901 C CA . PRO A 1 118 ? -0.815 -0.829 -25.107 1.00 61.72 118 PRO A CA 1
ATOM 902 C C . PRO A 1 118 ? -1.776 -1.161 -23.967 1.00 61.72 118 PRO A C 1
ATOM 904 O O . PRO A 1 118 ? -2.466 -2.184 -23.976 1.00 61.72 118 PRO A O 1
ATOM 907 N N . ILE A 1 119 ? -1.859 -0.262 -22.990 1.00 65.88 119 ILE A N 1
ATOM 908 C CA . ILE A 1 119 ? -2.948 -0.298 -22.015 1.00 65.88 119 ILE A CA 1
ATOM 909 C C . ILE A 1 119 ? -4.238 -0.239 -22.828 1.00 65.88 119 ILE A C 1
ATOM 911 O O . ILE A 1 119 ? -4.400 0.679 -23.634 1.00 65.88 119 ILE A O 1
ATOM 915 N N . ALA A 1 120 ? -5.105 -1.249 -22.679 1.00 56.06 120 ALA A N 1
ATOM 916 C CA . ALA A 1 120 ? -6.366 -1.320 -23.408 1.00 56.06 120 ALA A CA 1
ATOM 917 C C . ALA A 1 120 ? -7.082 0.024 -23.250 1.00 56.06 120 ALA A C 1
ATOM 919 O O . ALA A 1 120 ? -7.497 0.373 -22.142 1.00 56.06 120 ALA A O 1
ATOM 920 N N . GLY A 1 121 ? -7.115 0.802 -24.336 1.00 45.38 121 GLY A N 1
ATOM 921 C CA . GLY A 1 121 ? -7.396 2.226 -24.259 1.00 45.38 121 GLY A CA 1
ATOM 922 C C . GLY A 1 121 ? -8.745 2.457 -23.606 1.00 45.38 121 GLY A C 1
ATOM 923 O O . GLY A 1 121 ? -9.774 2.035 -24.140 1.00 45.38 121 GLY A O 1
ATOM 924 N N . TYR A 1 122 ? -8.748 3.146 -22.468 1.00 43.28 122 TYR A N 1
ATOM 925 C CA . TYR A 1 122 ? -9.975 3.666 -21.896 1.00 43.28 122 TYR A CA 1
ATOM 926 C C . TYR A 1 122 ? -10.430 4.828 -22.787 1.00 43.28 122 TYR A C 1
ATOM 928 O O . TYR A 1 122 ? -10.084 5.980 -22.560 1.00 43.28 122 TYR A O 1
ATOM 936 N N . HIS A 1 123 ? -11.202 4.526 -23.834 1.00 42.09 123 HIS A N 1
ATOM 937 C CA . HIS A 1 123 ? -11.821 5.539 -24.702 1.00 42.09 123 HIS A CA 1
ATOM 938 C C . HIS A 1 123 ? -12.983 6.272 -24.003 1.00 42.09 123 HIS A C 1
ATOM 940 O O . HIS A 1 123 ? -13.683 7.071 -24.619 1.00 42.09 123 HIS A O 1
ATOM 946 N N . GLY A 1 124 ? -13.192 6.020 -22.707 1.00 43.62 124 GLY A N 1
ATOM 947 C CA . GLY A 1 124 ? -14.228 6.627 -21.887 1.00 43.62 124 GLY A CA 1
ATOM 948 C C . GLY A 1 124 ? -13.895 8.060 -21.485 1.00 43.62 124 GLY A C 1
ATOM 949 O O . GLY A 1 124 ? -13.743 8.358 -20.301 1.00 43.62 124 GLY A O 1
ATOM 950 N N . LEU A 1 125 ? -13.875 8.971 -22.460 1.00 40.34 125 LEU A N 1
ATOM 951 C CA . LEU A 1 125 ? -14.542 10.246 -22.223 1.00 40.34 125 LEU A CA 1
ATOM 952 C C . LEU A 1 125 ? -15.976 9.884 -21.835 1.00 40.34 125 LEU A C 1
ATOM 954 O O . LEU A 1 125 ? -16.641 9.191 -22.593 1.00 40.34 125 LEU A O 1
ATOM 958 N N . TYR A 1 126 ? -16.3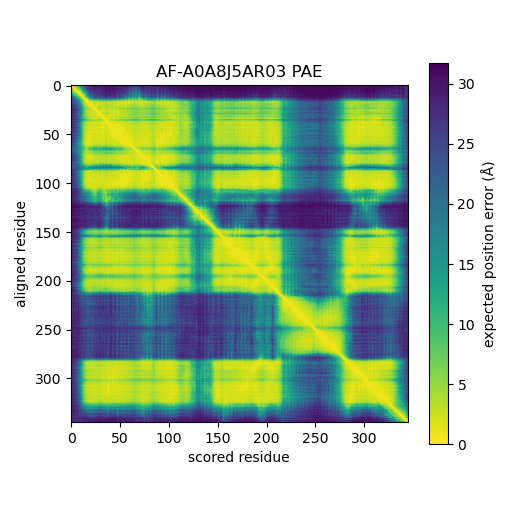76 10.251 -20.619 1.00 42.66 126 TYR A N 1
ATOM 959 C CA . TYR A 1 126 ? -17.751 10.273 -20.118 1.00 42.66 126 TYR A CA 1
ATOM 960 C C . TYR A 1 126 ? -18.801 9.784 -21.134 1.00 42.66 126 TYR A C 1
ATOM 962 O O . TYR A 1 126 ? -19.248 10.563 -21.970 1.00 42.66 126 TYR A O 1
ATOM 970 N N . VAL A 1 127 ? -19.202 8.509 -21.073 1.00 47.78 127 VAL A N 1
ATOM 971 C CA . VAL A 1 127 ? -20.354 8.055 -21.859 1.00 47.78 127 VAL A CA 1
ATOM 972 C C . VAL A 1 127 ? -21.587 8.507 -21.090 1.00 47.78 127 VAL A C 1
ATOM 974 O O . VAL A 1 127 ? -21.970 7.911 -20.081 1.00 47.78 127 VAL A O 1
ATOM 977 N N . SER A 1 128 ? -22.157 9.632 -21.510 1.00 42.78 128 SER A N 1
ATOM 978 C CA . SER A 1 128 ? -23.381 10.162 -20.918 1.00 42.78 128 SER A CA 1
ATOM 979 C C . SER A 1 128 ? -24.483 9.097 -21.002 1.00 42.78 128 SER A C 1
ATOM 981 O O . SER A 1 128 ? -24.537 8.379 -21.997 1.00 42.78 128 SER A O 1
ATOM 983 N N . PRO A 1 129 ? -25.453 9.017 -20.068 1.00 45.75 129 PRO A N 1
ATOM 984 C CA . PRO A 1 129 ? -26.648 8.174 -20.235 1.00 45.75 129 PRO A CA 1
ATOM 985 C C . PRO A 1 129 ? -27.456 8.451 -21.518 1.00 45.75 129 PRO A C 1
ATOM 987 O O . PRO A 1 129 ? -28.420 7.749 -21.817 1.00 45.75 129 PRO A O 1
ATOM 990 N N . ARG A 1 130 ? -27.098 9.516 -22.246 1.00 45.50 130 ARG A N 1
ATOM 991 C CA . ARG A 1 130 ? -27.669 9.932 -23.528 1.00 45.50 130 ARG A CA 1
ATOM 992 C C . ARG A 1 130 ? -26.805 9.562 -24.737 1.00 45.50 130 ARG A C 1
ATOM 994 O O . ARG A 1 130 ? -27.271 9.767 -25.854 1.00 45.50 130 ARG A O 1
ATOM 1001 N N . ASP A 1 131 ? -25.589 9.056 -24.537 1.00 45.78 131 ASP A N 1
ATOM 1002 C CA . ASP A 1 131 ? -24.719 8.656 -25.639 1.00 45.78 131 ASP A CA 1
ATOM 1003 C C . ASP A 1 131 ? -25.172 7.329 -26.258 1.00 45.78 131 ASP A C 1
ATOM 1005 O O . ASP A 1 131 ? -25.595 6.421 -25.533 1.00 45.78 131 ASP A O 1
ATOM 1009 N N . PRO A 1 132 ? -25.055 7.176 -27.589 1.00 51.31 132 PRO A N 1
ATOM 1010 C CA . PRO A 1 132 ? -25.425 5.944 -28.286 1.00 51.31 132 PRO A CA 1
ATOM 1011 C C . PRO A 1 132 ? -24.690 4.709 -27.742 1.00 51.31 132 PRO A C 1
ATOM 1013 O O . PRO A 1 132 ? -25.290 3.641 -27.607 1.00 51.31 132 PRO A O 1
ATOM 1016 N N . ASP A 1 133 ? -23.425 4.886 -27.351 1.00 47.34 133 ASP A N 1
ATOM 1017 C CA . ASP A 1 133 ? -22.541 3.814 -26.884 1.00 47.34 133 ASP A CA 1
ATOM 1018 C C . ASP A 1 133 ? -22.793 3.413 -25.417 1.00 47.34 133 ASP A C 1
ATOM 1020 O O . ASP A 1 133 ? -22.351 2.352 -24.971 1.00 47.34 133 ASP A O 1
ATOM 1024 N N . TYR A 1 134 ? -23.581 4.195 -24.663 1.00 47.53 134 TYR A N 1
ATOM 1025 C CA . TYR A 1 134 ? -23.910 3.938 -23.251 1.00 47.53 134 TYR A CA 1
ATOM 1026 C C . TYR A 1 134 ? -24.503 2.544 -23.036 1.00 47.53 134 TYR A C 1
ATOM 1028 O O . TYR A 1 134 ? -24.142 1.823 -22.103 1.00 47.53 134 TYR A O 1
ATOM 1036 N N . LYS A 1 135 ? -25.395 2.134 -23.943 1.00 49.41 135 LYS A N 1
ATOM 1037 C CA . LYS A 1 135 ? -26.078 0.838 -23.883 1.00 49.41 135 LYS A CA 1
ATOM 1038 C C . LYS A 1 135 ? -25.196 -0.344 -24.283 1.00 49.41 135 LYS A C 1
ATOM 1040 O O . LYS A 1 135 ? -25.609 -1.465 -24.023 1.00 49.41 135 LYS A O 1
ATOM 1045 N N . ALA A 1 136 ? -24.035 -0.121 -24.899 1.00 52.47 136 ALA A N 1
ATOM 1046 C CA . ALA A 1 136 ? -23.087 -1.174 -25.274 1.00 52.47 136 ALA A CA 1
ATOM 1047 C C . ALA A 1 136 ? -21.986 -1.366 -24.217 1.00 52.47 136 ALA A C 1
ATOM 1049 O O . ALA A 1 136 ? -21.536 -2.487 -23.994 1.00 52.47 136 ALA A O 1
ATOM 1050 N N . VAL A 1 137 ? -21.602 -0.292 -23.520 1.00 50.75 137 VAL A N 1
ATOM 1051 C CA . VAL A 1 137 ? -20.579 -0.320 -22.460 1.00 50.75 137 VAL A CA 1
ATOM 1052 C C . VAL A 1 137 ? -21.150 -0.816 -21.121 1.00 50.75 137 VAL A C 1
ATOM 1054 O O . VAL A 1 137 ? -20.474 -1.533 -20.387 1.00 50.75 137 VAL A O 1
ATOM 1057 N N . MET A 1 138 ? -22.412 -0.498 -20.808 1.00 43.62 138 MET A N 1
ATOM 1058 C CA . MET A 1 138 ? -23.053 -0.907 -19.548 1.00 43.62 138 MET A CA 1
ATOM 1059 C C . MET A 1 138 ? -23.362 -2.413 -19.407 1.00 43.62 138 MET A C 1
ATOM 1061 O O . MET A 1 138 ? -23.219 -2.921 -18.297 1.00 43.62 138 MET A O 1
ATOM 1065 N N . PRO A 1 139 ? -23.741 -3.175 -20.455 1.00 43.69 139 PRO A N 1
ATOM 1066 C CA . PRO A 1 139 ? -23.959 -4.615 -20.337 1.00 43.69 139 PRO A CA 1
ATOM 1067 C C . PRO A 1 139 ? -22.705 -5.379 -19.914 1.00 43.69 139 PRO A C 1
ATOM 1069 O O . PRO A 1 139 ? -22.826 -6.288 -19.109 1.00 43.69 139 PRO A O 1
ATOM 1072 N N . ALA A 1 140 ? -21.508 -4.975 -20.355 1.00 41.34 140 ALA A N 1
ATOM 1073 C CA . ALA A 1 140 ? -20.254 -5.610 -19.934 1.00 41.34 140 ALA A CA 1
ATOM 1074 C C . ALA A 1 140 ? -19.948 -5.415 -18.433 1.00 41.34 140 ALA A C 1
ATOM 1076 O O . ALA A 1 140 ? -19.256 -6.229 -17.831 1.00 41.34 140 ALA A O 1
ATOM 1077 N N . LEU A 1 141 ? -20.491 -4.359 -17.815 1.00 38.81 141 LEU A N 1
ATOM 1078 C CA . LEU A 1 141 ? -20.450 -4.130 -16.365 1.00 38.81 141 LEU A CA 1
ATOM 1079 C C . LEU A 1 141 ? -21.634 -4.786 -15.627 1.00 38.81 141 LEU A C 1
ATOM 1081 O O . LEU A 1 141 ? -21.549 -5.019 -14.425 1.00 38.81 141 LEU A O 1
ATOM 1085 N N . ALA A 1 142 ? -22.736 -5.082 -16.327 1.00 36.00 142 ALA A N 1
ATOM 1086 C CA . ALA A 1 142 ? -23.978 -5.607 -15.757 1.00 36.00 142 ALA A CA 1
ATOM 1087 C C . ALA A 1 142 ? -24.136 -7.135 -15.867 1.00 36.00 142 ALA A C 1
ATOM 1089 O O . ALA A 1 142 ? -24.918 -7.708 -15.111 1.00 36.00 142 ALA A O 1
ATOM 1090 N N . THR A 1 143 ? -23.425 -7.811 -16.778 1.00 42.22 143 THR A N 1
ATOM 1091 C CA . THR A 1 143 ? -23.535 -9.270 -16.972 1.00 42.22 143 THR A CA 1
ATOM 1092 C C . THR A 1 143 ? -22.840 -10.087 -15.887 1.00 42.22 143 THR A C 1
ATOM 1094 O O . THR A 1 143 ? -23.078 -11.287 -15.808 1.00 42.22 143 THR A O 1
ATOM 1097 N N . GLY A 1 144 ? -21.998 -9.480 -15.042 1.00 40.47 144 GLY A N 1
ATOM 1098 C CA . GLY A 1 144 ? -21.308 -10.187 -13.955 1.00 40.47 144 GLY A CA 1
ATOM 1099 C C . GLY A 1 144 ? -20.324 -11.269 -14.420 1.00 40.47 144 GLY A C 1
ATOM 1100 O O . GLY A 1 144 ? -19.722 -11.941 -13.588 1.00 40.47 144 GLY A O 1
ATOM 1101 N N . GLU A 1 145 ? -20.118 -11.429 -15.727 1.00 40.41 145 GLU A N 1
ATOM 1102 C CA . GLU A 1 145 ? -19.096 -12.306 -16.288 1.00 40.41 145 GLU A CA 1
ATOM 1103 C C . GLU A 1 145 ? -17.756 -11.573 -16.274 1.00 40.41 145 GLU A C 1
ATOM 1105 O O . GLU A 1 145 ? -17.271 -11.061 -17.281 1.00 40.41 145 GLU A O 1
ATOM 1110 N N . THR A 1 146 ? -17.149 -11.492 -15.093 1.00 46.31 146 THR A N 1
ATOM 1111 C CA . THR A 1 146 ? -15.766 -11.049 -14.960 1.00 46.31 146 THR A CA 1
ATOM 1112 C C . THR A 1 146 ? -14.867 -12.276 -15.100 1.00 46.31 146 THR A C 1
ATOM 1114 O O . THR A 1 146 ? -14.482 -12.918 -14.129 1.00 46.31 146 THR A O 1
ATOM 1117 N N . ALA A 1 147 ? -14.544 -12.648 -16.338 1.00 57.84 147 ALA A N 1
ATOM 1118 C CA . ALA A 1 147 ? -13.429 -13.556 -16.582 1.00 57.84 147 ALA A CA 1
ATOM 1119 C C . ALA A 1 147 ? -12.123 -12.794 -16.290 1.00 57.84 147 ALA A C 1
ATOM 1121 O O . ALA A 1 147 ? -11.583 -12.122 -17.164 1.00 57.84 147 ALA A O 1
ATOM 1122 N N . TRP A 1 148 ? -11.656 -12.834 -15.041 1.00 73.81 148 TRP A N 1
ATOM 1123 C CA . TRP A 1 148 ? -10.328 -12.355 -14.642 1.00 73.81 148 TRP A CA 1
ATOM 1124 C C . TRP A 1 148 ? -9.356 -13.536 -14.609 1.00 73.81 148 TRP A C 1
ATOM 1126 O O . TRP A 1 148 ? -9.706 -14.637 -14.180 1.00 73.81 148 TRP A O 1
ATOM 1136 N N . GLY A 1 149 ? -8.150 -13.326 -15.136 1.00 78.25 149 GLY A N 1
ATOM 1137 C CA . GLY A 1 149 ? -7.183 -14.400 -15.371 1.00 78.25 149 GLY A CA 1
ATOM 1138 C C . GLY A 1 149 ? -6.297 -14.670 -14.160 1.00 78.25 149 GLY A C 1
ATOM 1139 O O . GLY A 1 149 ? -5.965 -15.820 -13.874 1.00 78.25 149 GLY A O 1
ATOM 1140 N N . ASN A 1 150 ? -5.924 -13.612 -13.437 1.00 88.69 150 ASN A N 1
ATOM 1141 C CA . ASN A 1 150 ? -5.013 -13.703 -12.306 1.00 88.69 150 ASN A CA 1
ATOM 1142 C C . ASN A 1 150 ? -5.733 -14.032 -10.993 1.00 88.69 150 ASN A C 1
ATOM 1144 O O . ASN A 1 150 ? -6.667 -13.340 -10.586 1.00 88.69 150 ASN A O 1
ATOM 1148 N N . HIS A 1 151 ? -5.249 -15.042 -10.274 1.00 87.44 151 HIS A N 1
ATOM 1149 C CA . HIS A 1 151 ? -5.827 -15.478 -9.009 1.00 87.44 151 HIS A CA 1
ATOM 1150 C C . HIS A 1 151 ? -4.743 -15.961 -8.033 1.00 87.44 151 HIS A C 1
ATOM 1152 O O . HIS A 1 151 ? -3.714 -16.478 -8.476 1.00 87.44 151 HIS A O 1
ATOM 1158 N N . PRO A 1 152 ? -4.966 -15.862 -6.707 1.00 87.94 152 PRO A N 1
ATOM 1159 C CA . PRO A 1 152 ? -4.093 -16.514 -5.735 1.00 87.94 152 PRO A CA 1
ATOM 1160 C C . PRO A 1 152 ? -4.022 -18.026 -6.009 1.00 87.94 152 PRO A C 1
ATOM 1162 O O . PRO A 1 152 ? -4.994 -18.621 -6.487 1.00 87.94 152 PRO A O 1
ATOM 1165 N N . GLY A 1 153 ? -2.879 -18.658 -5.740 1.00 85.38 153 GLY A N 1
ATOM 1166 C CA . GLY A 1 153 ? -2.705 -20.097 -5.965 1.00 85.38 153 GLY A CA 1
ATOM 1167 C C . GLY A 1 153 ? -3.696 -20.911 -5.130 1.00 85.38 153 GLY A C 1
ATOM 1168 O O . GLY A 1 153 ? -3.772 -20.709 -3.929 1.00 85.38 153 GLY A O 1
ATOM 1169 N N . LYS A 1 154 ? -4.456 -21.823 -5.749 1.00 79.94 154 LYS A N 1
ATOM 1170 C CA . LYS A 1 154 ? -5.605 -22.504 -5.111 1.00 79.94 154 LYS A CA 1
ATOM 1171 C C . LYS A 1 154 ? -5.247 -23.466 -3.966 1.00 79.94 154 LYS A C 1
ATOM 1173 O O . LYS A 1 154 ? -6.137 -23.843 -3.216 1.00 79.94 154 LYS A O 1
ATOM 1178 N N . ASP A 1 155 ? -3.970 -23.819 -3.824 1.00 72.94 155 ASP A N 1
ATOM 1179 C CA . ASP A 1 155 ? -3.487 -24.859 -2.906 1.00 72.94 155 ASP A CA 1
ATOM 1180 C C . ASP A 1 155 ? -2.465 -24.316 -1.892 1.00 72.94 155 ASP A C 1
ATOM 1182 O O . ASP A 1 155 ? -1.435 -24.942 -1.626 1.00 72.94 155 ASP A O 1
ATOM 1186 N N . ASP A 1 156 ? -2.683 -23.114 -1.352 1.00 84.56 156 ASP A N 1
ATOM 1187 C CA . ASP A 1 156 ? -1.791 -22.577 -0.327 1.00 84.56 156 ASP A CA 1
ATOM 1188 C C . ASP A 1 156 ? -2.469 -21.855 0.839 1.00 84.56 156 ASP A C 1
ATOM 1190 O O . ASP A 1 156 ? -3.638 -21.478 0.807 1.00 84.56 156 ASP A O 1
ATOM 1194 N N . ALA A 1 157 ? -1.681 -21.655 1.901 1.00 87.94 157 ALA A N 1
ATOM 1195 C CA . ALA A 1 157 ? -2.138 -21.039 3.142 1.0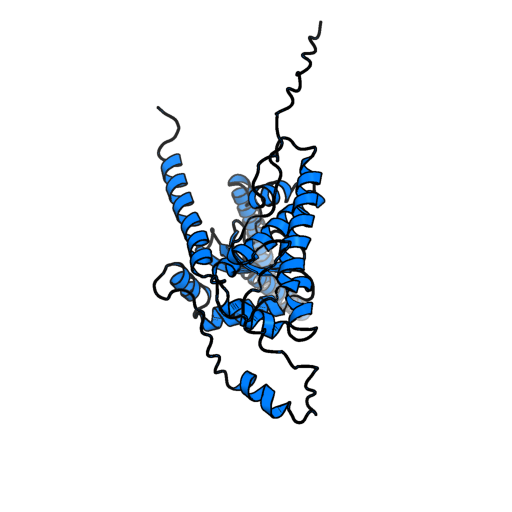0 87.94 157 ALA A CA 1
ATOM 1196 C C . ALA A 1 157 ? -2.688 -19.616 2.948 1.00 87.94 157 ALA A C 1
ATOM 1198 O O . ALA A 1 157 ? -3.513 -19.164 3.743 1.00 87.94 157 ALA A O 1
ATOM 1199 N N . LEU A 1 158 ? -2.239 -18.892 1.915 1.00 90.00 158 LEU A N 1
ATOM 1200 C CA . LEU A 1 158 ? -2.781 -17.573 1.601 1.00 90.00 158 LEU A CA 1
ATOM 1201 C C . LEU A 1 158 ? -4.210 -17.709 1.064 1.00 90.00 158 LEU A C 1
ATOM 1203 O O . LEU A 1 158 ? -5.089 -16.970 1.507 1.00 90.00 158 LEU A O 1
ATOM 1207 N N . TYR A 1 159 ? -4.450 -18.656 0.159 1.00 89.25 159 TYR A N 1
ATOM 1208 C CA . TYR A 1 159 ? -5.778 -18.944 -0.378 1.00 89.25 159 TYR A CA 1
ATOM 1209 C C . TYR A 1 159 ? -6.764 -19.364 0.717 1.00 89.25 159 TYR A C 1
ATOM 1211 O O . TYR A 1 159 ? -7.841 -18.776 0.828 1.00 89.25 159 TYR A O 1
ATOM 1219 N N . ASP A 1 160 ? -6.366 -20.274 1.608 1.00 87.62 160 ASP A N 1
ATOM 1220 C CA . ASP A 1 160 ? -7.195 -20.700 2.744 1.00 87.62 160 ASP A CA 1
ATOM 1221 C C . ASP A 1 160 ? -7.544 -19.536 3.685 1.00 87.62 160 ASP A C 1
ATOM 1223 O O . ASP A 1 160 ? -8.683 -19.407 4.153 1.00 87.62 160 ASP A O 1
ATOM 1227 N N . LEU A 1 161 ? -6.584 -18.640 3.944 1.00 89.75 161 LEU A N 1
ATOM 1228 C CA . LEU A 1 161 ? -6.813 -17.436 4.744 1.00 89.75 161 LEU A CA 1
ATOM 1229 C C . LEU A 1 161 ? -7.759 -16.450 4.056 1.00 89.75 161 LEU A C 1
ATOM 1231 O O . LEU A 1 161 ? -8.568 -15.813 4.741 1.00 89.75 161 LEU A O 1
ATOM 1235 N N . ILE A 1 162 ? -7.685 -16.325 2.728 1.00 88.06 162 ILE A N 1
ATOM 1236 C CA . ILE A 1 162 ? -8.617 -15.511 1.940 1.00 88.06 162 ILE A CA 1
ATOM 1237 C C . ILE A 1 162 ? -10.031 -16.081 2.062 1.00 88.06 162 ILE A C 1
ATOM 1239 O O . ILE A 1 162 ? -10.939 -15.335 2.431 1.00 88.06 162 ILE A O 1
ATOM 1243 N N . LEU A 1 163 ? -10.219 -17.388 1.855 1.00 84.38 163 LEU A N 1
ATOM 1244 C CA . LEU A 1 163 ? -11.528 -18.034 2.005 1.00 84.38 163 LEU A CA 1
ATOM 1245 C C . LEU A 1 163 ? -12.074 -17.890 3.432 1.00 84.38 163 LEU A C 1
ATOM 1247 O O . LEU A 1 163 ? -13.229 -17.523 3.631 1.00 84.38 163 LEU A O 1
ATOM 1251 N N . THR A 1 164 ? -11.227 -18.083 4.443 1.00 84.06 164 THR A N 1
ATOM 1252 C CA . THR A 1 164 ? -11.619 -17.960 5.857 1.00 84.06 164 THR A CA 1
ATOM 1253 C C . THR A 1 164 ? -12.003 -16.527 6.247 1.00 84.06 164 THR A C 1
ATOM 1255 O O . THR A 1 164 ? -12.835 -16.321 7.137 1.00 84.06 164 THR A O 1
ATOM 1258 N N . SER A 1 165 ? -11.384 -15.522 5.621 1.00 83.06 165 SER A N 1
ATOM 1259 C CA . SER A 1 165 ? -11.580 -14.111 5.980 1.00 83.06 165 SER A CA 1
ATOM 1260 C C . SER A 1 165 ? -12.675 -13.428 5.159 1.00 83.06 165 SER A C 1
ATOM 1262 O O . SER A 1 165 ? -13.390 -12.586 5.698 1.00 83.06 165 SER A O 1
ATOM 1264 N N . PHE A 1 166 ? -12.826 -13.791 3.882 1.00 79.12 166 PHE A N 1
ATOM 1265 C CA . PHE A 1 166 ? -13.703 -13.109 2.922 1.00 79.12 166 PHE A CA 1
ATOM 1266 C C . PHE A 1 166 ? -14.754 -14.024 2.275 1.00 79.12 166 PHE A C 1
ATOM 1268 O O . PHE A 1 166 ? -15.617 -13.538 1.548 1.00 79.12 166 PHE A O 1
ATOM 1275 N N . GLY A 1 167 ? -14.717 -15.331 2.539 1.00 78.88 167 GLY A N 1
ATOM 1276 C CA . GLY A 1 167 ? -15.643 -16.319 1.986 1.00 78.88 167 GLY A CA 1
ATOM 1277 C C . GLY A 1 167 ? -15.195 -16.854 0.629 1.00 78.88 167 GLY A C 1
ATOM 1278 O O . GLY A 1 167 ? -14.971 -18.054 0.499 1.00 78.88 167 GLY A O 1
ATOM 1279 N N . THR A 1 168 ? -15.030 -15.982 -0.370 1.00 80.69 168 THR A N 1
ATOM 1280 C CA . THR A 1 168 ? -14.560 -16.363 -1.714 1.00 80.69 168 THR A CA 1
ATOM 1281 C C . THR A 1 168 ? -13.516 -15.389 -2.260 1.00 80.69 168 THR A C 1
ATOM 1283 O O . THR A 1 168 ? -13.365 -14.270 -1.757 1.00 80.69 168 THR A O 1
ATOM 1286 N N . VAL A 1 169 ? -12.785 -15.804 -3.300 1.00 84.50 169 VAL A N 1
ATOM 1287 C CA . VAL A 1 169 ? -11.795 -14.942 -3.968 1.00 84.50 169 VAL A CA 1
ATOM 1288 C C . VAL A 1 169 ? -12.483 -13.800 -4.716 1.00 84.50 169 VAL A C 1
ATOM 1290 O O . VAL A 1 169 ? -11.984 -12.680 -4.694 1.00 84.50 169 VAL A O 1
ATOM 1293 N N . GLU A 1 170 ? -13.657 -14.045 -5.297 1.00 81.62 170 GLU A N 1
ATOM 1294 C CA . GLU A 1 170 ? -14.497 -13.035 -5.951 1.00 81.62 170 GLU A CA 1
ATOM 1295 C C . GLU A 1 170 ? -14.898 -11.944 -4.951 1.00 81.62 170 GLU A C 1
ATOM 1297 O O . GLU A 1 170 ? -14.725 -10.755 -5.212 1.00 81.62 170 GLU A O 1
ATOM 1302 N N . ALA A 1 171 ? -15.389 -12.345 -3.772 1.00 77.50 171 ALA A N 1
ATOM 1303 C CA . ALA A 1 171 ? -15.789 -11.415 -2.722 1.00 77.50 171 ALA A CA 1
ATOM 1304 C C . ALA A 1 171 ? -14.592 -10.611 -2.197 1.00 77.50 171 ALA A C 1
ATOM 1306 O O . ALA A 1 171 ? -14.700 -9.405 -1.962 1.00 77.50 171 ALA A O 1
ATOM 1307 N N . PHE A 1 172 ? -13.436 -11.262 -2.048 1.00 86.56 172 PHE A N 1
ATOM 1308 C CA . PHE A 1 172 ? -12.189 -10.598 -1.687 1.00 86.56 172 PHE A CA 1
ATOM 1309 C C . PHE A 1 172 ? -11.758 -9.567 -2.738 1.00 86.56 172 PHE A C 1
ATOM 1311 O O . PHE A 1 172 ? -11.479 -8.423 -2.373 1.00 86.56 172 PHE A O 1
ATOM 1318 N N . ARG A 1 173 ? -11.746 -9.943 -4.024 1.00 90.31 173 ARG A N 1
ATOM 1319 C CA . ARG A 1 173 ? -11.428 -9.053 -5.148 1.00 90.31 173 ARG A CA 1
ATOM 1320 C C . ARG A 1 173 ? -12.326 -7.827 -5.125 1.00 90.31 173 ARG A C 1
ATOM 1322 O O . ARG A 1 173 ? -11.823 -6.710 -5.046 1.00 90.31 173 ARG A O 1
ATOM 1329 N N . GLU A 1 174 ? -13.643 -8.020 -5.133 1.00 84.31 174 GLU A N 1
ATOM 1330 C CA . GLU A 1 174 ? -14.577 -6.894 -5.177 1.00 84.31 174 GLU A CA 1
ATOM 1331 C C . GLU A 1 174 ? -14.445 -5.984 -3.957 1.00 84.31 174 GLU A C 1
ATOM 1333 O O . GLU A 1 174 ? -14.438 -4.762 -4.102 1.00 84.31 174 GLU A O 1
ATOM 1338 N N . HIS A 1 175 ? -14.247 -6.547 -2.762 1.00 84.75 175 HIS A N 1
ATOM 1339 C CA . HIS A 1 175 ? -14.026 -5.742 -1.566 1.00 84.75 175 HIS A CA 1
ATOM 1340 C C . HIS A 1 175 ? -12.706 -4.959 -1.643 1.00 84.75 175 HIS A C 1
ATOM 1342 O O . HIS A 1 175 ? -12.688 -3.774 -1.311 1.00 84.75 175 HIS A O 1
ATOM 1348 N N . LEU A 1 176 ? -11.612 -5.568 -2.114 1.00 92.88 176 LEU A N 1
ATOM 1349 C CA . LEU A 1 176 ? -10.327 -4.887 -2.293 1.00 92.88 176 LEU A CA 1
ATOM 1350 C C . LEU A 1 176 ? -10.452 -3.713 -3.269 1.00 92.88 176 LEU A C 1
ATOM 1352 O O . LEU A 1 176 ? -10.071 -2.590 -2.928 1.00 92.88 176 LEU A O 1
ATOM 1356 N N . LEU A 1 177 ? -11.006 -3.962 -4.459 1.00 89.75 177 LEU A N 1
ATOM 1357 C CA . LEU A 1 177 ? -11.097 -2.952 -5.511 1.00 89.75 177 LEU A CA 1
ATOM 1358 C C . LEU A 1 177 ? -12.072 -1.835 -5.129 1.00 89.75 177 LEU A C 1
ATOM 1360 O O . LEU A 1 177 ? -11.713 -0.667 -5.237 1.00 89.75 177 LEU A O 1
ATOM 1364 N N . ALA A 1 178 ? -13.253 -2.160 -4.590 1.00 81.31 178 ALA A N 1
ATOM 1365 C CA . ALA A 1 178 ? -14.210 -1.150 -4.134 1.00 81.31 178 ALA A CA 1
ATOM 1366 C C . ALA A 1 178 ? -13.633 -0.270 -3.011 1.00 81.31 178 ALA A C 1
ATOM 1368 O O . ALA A 1 178 ? -13.858 0.941 -2.979 1.00 81.31 178 ALA A O 1
ATOM 1369 N N . LYS A 1 179 ? -12.843 -0.856 -2.101 1.00 89.50 179 LYS A N 1
ATOM 1370 C CA . LYS A 1 179 ? -12.210 -0.117 -1.002 1.00 89.50 179 LYS A CA 1
ATOM 1371 C C . LYS A 1 179 ? -11.077 0.803 -1.476 1.00 89.50 179 LYS A C 1
ATOM 1373 O O . LYS A 1 179 ? -10.899 1.885 -0.913 1.00 89.50 179 LYS A O 1
ATOM 1378 N N . ALA A 1 180 ? -10.328 0.400 -2.502 1.00 93.06 180 ALA A N 1
ATOM 1379 C CA . ALA A 1 180 ? -9.320 1.241 -3.151 1.00 93.06 180 ALA A CA 1
ATOM 1380 C C . ALA A 1 180 ? -9.964 2.361 -3.984 1.00 93.06 180 ALA A C 1
ATOM 1382 O O . ALA A 1 180 ? -9.527 3.518 -3.971 1.00 93.06 180 ALA A O 1
ATOM 1383 N N . GLU A 1 181 ? -11.057 2.040 -4.671 1.00 87.25 181 GLU A N 1
ATOM 1384 C CA . GLU A 1 181 ? -11.849 2.981 -5.453 1.00 87.25 181 GLU A CA 1
ATOM 1385 C C . GLU A 1 181 ? -12.435 4.093 -4.578 1.00 87.25 181 GLU A C 1
ATOM 1387 O O . GLU A 1 181 ? -12.317 5.263 -4.945 1.00 87.25 181 GLU A O 1
ATOM 1392 N N . SER A 1 182 ? -12.931 3.759 -3.378 1.00 86.94 182 SER A N 1
ATOM 1393 C CA . SER A 1 182 ? -13.545 4.715 -2.444 1.00 86.94 182 SER A CA 1
ATOM 1394 C C . SER A 1 182 ? -12.586 5.755 -1.849 1.00 86.94 182 SER A C 1
ATOM 1396 O O . SER A 1 182 ? -13.033 6.669 -1.157 1.00 86.94 182 SER A O 1
ATOM 1398 N N . ILE A 1 183 ? -11.270 5.622 -2.049 1.00 87.00 183 ILE A N 1
ATOM 1399 C CA . ILE A 1 183 ? -10.298 6.640 -1.625 1.00 87.00 183 ILE A CA 1
ATOM 1400 C C . ILE A 1 183 ? -10.379 7.835 -2.582 1.00 87.00 183 ILE A C 1
ATOM 1402 O O . ILE A 1 183 ? -9.925 7.769 -3.726 1.00 87.00 183 ILE A O 1
ATOM 1406 N N . PHE A 1 184 ? -10.919 8.951 -2.100 1.00 84.44 184 PHE A N 1
ATOM 1407 C CA . PHE A 1 184 ? -10.883 10.228 -2.809 1.00 84.44 184 PHE A CA 1
ATOM 1408 C C . PHE A 1 184 ? -9.606 10.987 -2.431 1.00 84.44 184 PHE A C 1
ATOM 1410 O O . PHE A 1 184 ? -9.517 11.552 -1.344 1.00 84.44 184 PHE A O 1
ATOM 1417 N N . GLY A 1 185 ? -8.613 10.979 -3.322 1.00 87.56 185 GLY A N 1
ATOM 1418 C CA . GLY A 1 185 ? -7.312 11.619 -3.112 1.00 87.56 185 GLY A CA 1
ATOM 1419 C C . GLY A 1 185 ? -6.163 10.613 -3.068 1.00 87.56 185 GLY A C 1
ATOM 1420 O O . GLY A 1 185 ? -6.238 9.549 -3.679 1.00 87.56 185 GLY A O 1
ATOM 1421 N N . ASN A 1 186 ? -5.097 10.969 -2.354 1.00 91.50 186 ASN A N 1
ATOM 1422 C CA . ASN A 1 186 ? -3.883 10.166 -2.258 1.00 91.50 186 ASN A CA 1
ATOM 1423 C C . ASN A 1 186 ? -3.975 9.173 -1.102 1.00 91.50 186 ASN A C 1
ATOM 1425 O O . ASN A 1 186 ? -4.388 9.521 0.008 1.00 91.50 186 ASN A O 1
ATOM 1429 N N . GLY A 1 187 ? -3.565 7.935 -1.348 1.00 94.38 187 GLY A N 1
ATOM 1430 C CA . GLY A 1 187 ? -3.599 6.902 -0.331 1.00 94.38 187 GLY A CA 1
ATOM 1431 C C . GLY A 1 187 ? -3.326 5.515 -0.877 1.00 94.38 187 GLY A C 1
ATOM 1432 O O . GLY A 1 187 ? -2.990 5.327 -2.049 1.00 94.38 187 GLY A O 1
ATOM 1433 N N . TYR A 1 188 ? -3.495 4.551 0.016 1.00 96.50 188 TYR A N 1
ATOM 1434 C CA . TYR A 1 188 ? -3.197 3.154 -0.219 1.00 96.50 188 TYR A CA 1
ATOM 1435 C C . TYR A 1 188 ? -4.287 2.273 0.385 1.00 96.50 188 TYR A C 1
ATOM 1437 O O . TYR A 1 188 ? -4.806 2.561 1.467 1.00 96.50 188 TYR A O 1
ATOM 1445 N N . THR A 1 189 ? -4.584 1.157 -0.272 1.00 96.81 189 THR A N 1
ATOM 1446 C CA . THR A 1 189 ? -5.370 0.068 0.316 1.00 96.81 189 THR A CA 1
ATOM 1447 C C . THR A 1 189 ? -4.464 -1.120 0.574 1.00 96.81 189 THR A C 1
ATOM 1449 O O . THR A 1 189 ? -3.715 -1.551 -0.297 1.00 96.81 189 THR A O 1
ATOM 1452 N N . TRP A 1 190 ? -4.536 -1.666 1.779 1.00 96.62 190 TRP A N 1
ATOM 1453 C CA . TRP A 1 190 ? -3.653 -2.717 2.252 1.00 96.62 190 TRP A CA 1
ATOM 1454 C C . TRP A 1 190 ? -4.436 -3.978 2.579 1.00 96.62 190 TRP A C 1
ATOM 1456 O O . TRP A 1 190 ? -5.420 -3.921 3.319 1.00 96.62 190 TRP A O 1
ATOM 1466 N N . LEU A 1 191 ? -3.943 -5.120 2.101 1.00 96.25 191 LEU A N 1
ATOM 1467 C CA . LEU A 1 191 ? -4.257 -6.420 2.685 1.00 96.25 191 LEU A CA 1
ATOM 1468 C C . LEU A 1 191 ? -3.293 -6.661 3.837 1.00 96.25 191 LEU A C 1
ATOM 1470 O O . LEU A 1 191 ? -2.075 -6.685 3.637 1.00 96.25 191 LEU A O 1
ATOM 1474 N N . VAL A 1 192 ? -3.834 -6.859 5.030 1.00 93.38 192 VAL A N 1
ATOM 1475 C CA . VAL A 1 192 ? -3.042 -7.054 6.242 1.00 93.38 192 VAL A CA 1
ATOM 1476 C C . VAL A 1 192 ? -3.457 -8.334 6.950 1.00 93.38 192 VAL A C 1
ATOM 1478 O O . VAL A 1 192 ? -4.644 -8.631 7.066 1.00 93.38 192 VAL A O 1
ATOM 1481 N N . LEU A 1 193 ? -2.481 -9.070 7.473 1.00 90.38 193 LEU A N 1
ATOM 1482 C CA . LEU A 1 193 ? -2.725 -10.104 8.469 1.00 90.38 193 LEU A CA 1
ATOM 1483 C C . LEU A 1 193 ? -2.764 -9.448 9.848 1.00 90.38 193 LEU A C 1
ATOM 1485 O O . LEU A 1 193 ? -1.810 -8.790 10.269 1.00 90.38 193 LEU A O 1
ATOM 1489 N N . SER A 1 194 ? -3.868 -9.643 10.558 1.00 85.00 194 SER A N 1
ATOM 1490 C CA . SER A 1 194 ? -3.971 -9.295 11.970 1.00 85.00 194 SER A CA 1
ATOM 1491 C C . SER A 1 194 ? -3.342 -10.408 12.794 1.00 85.00 194 SER A C 1
ATOM 1493 O O . SER A 1 194 ? -3.930 -11.483 12.911 1.00 85.00 194 SER A O 1
ATOM 1495 N N . LYS A 1 195 ? -2.184 -10.151 13.416 1.00 76.44 195 LYS A N 1
ATOM 1496 C CA . LYS A 1 195 ? -1.521 -11.168 14.253 1.00 76.44 195 LYS A CA 1
ATOM 1497 C C . LYS A 1 195 ? -2.394 -11.625 15.427 1.00 76.44 195 LYS A C 1
ATOM 1499 O O . LYS A 1 195 ? -2.293 -12.765 15.854 1.00 76.44 195 LYS A O 1
ATOM 1504 N N . HIS A 1 196 ? -3.275 -10.755 15.928 1.00 70.69 196 HIS A N 1
ATOM 1505 C CA . HIS A 1 196 ? -4.182 -11.087 17.028 1.00 70.69 196 HIS A CA 1
ATOM 1506 C C . HIS A 1 196 ? -5.318 -12.031 16.613 1.00 70.69 196 HIS A C 1
ATOM 1508 O O . HIS A 1 196 ? -5.671 -12.933 17.365 1.00 70.69 196 HIS A O 1
ATOM 1514 N N . SER A 1 197 ? -5.930 -11.802 15.447 1.00 73.44 197 SER A N 1
ATOM 1515 C CA . SER A 1 197 ? -7.072 -12.617 15.001 1.00 73.44 197 SER A CA 1
ATOM 1516 C C . SER A 1 197 ? -6.679 -13.788 14.106 1.00 73.44 197 SER A C 1
ATOM 1518 O O . SER A 1 197 ? -7.508 -14.664 13.879 1.00 73.44 197 SER A O 1
ATOM 1520 N N . GLY A 1 198 ? -5.461 -13.783 13.557 1.00 79.69 198 GLY A N 1
ATOM 1521 C CA . GLY A 1 198 ? -5.036 -14.716 12.513 1.00 79.69 198 GLY A CA 1
ATOM 1522 C C . GLY A 1 198 ? -5.795 -14.540 11.193 1.00 79.69 198 GLY A C 1
ATOM 1523 O O . GLY A 1 198 ? -5.654 -15.369 10.303 1.00 79.69 198 GLY A O 1
ATOM 1524 N N . LYS A 1 199 ? -6.613 -13.485 11.057 1.00 86.56 199 LYS A N 1
ATOM 1525 C CA . LYS A 1 199 ? -7.438 -13.217 9.873 1.00 86.56 199 LYS A CA 1
ATOM 1526 C C . LYS A 1 199 ? -6.884 -12.076 9.037 1.00 86.56 199 LYS A C 1
ATOM 1528 O O . LYS A 1 199 ? -6.182 -11.190 9.539 1.00 86.56 199 LYS A O 1
ATOM 1533 N N . LEU A 1 200 ? -7.256 -12.091 7.764 1.00 90.56 200 LEU A N 1
ATOM 1534 C CA . LEU A 1 200 ? -6.958 -11.027 6.824 1.00 90.56 200 LEU A CA 1
ATOM 1535 C C . LEU A 1 200 ? -7.979 -9.896 6.945 1.00 90.56 200 LEU A C 1
ATOM 1537 O O . LEU A 1 200 ? -9.173 -10.128 7.119 1.00 90.56 200 LEU A O 1
ATOM 1541 N N . HIS A 1 201 ? -7.492 -8.664 6.825 1.00 90.56 201 HIS A N 1
ATOM 1542 C CA . HIS A 1 201 ? -8.304 -7.450 6.829 1.00 90.56 201 HIS A CA 1
ATOM 1543 C C . HIS A 1 201 ? -7.874 -6.524 5.697 1.00 90.56 201 HIS A C 1
ATOM 1545 O O . HIS A 1 201 ? -6.726 -6.551 5.254 1.00 90.56 201 HIS A O 1
ATOM 1551 N N . LEU A 1 202 ? -8.801 -5.672 5.262 1.00 90.88 202 LEU A N 1
ATOM 1552 C CA . LEU A 1 202 ? -8.539 -4.603 4.304 1.00 90.88 202 LEU A CA 1
ATOM 1553 C C . LEU A 1 202 ? -8.552 -3.250 5.012 1.00 90.88 202 LEU A C 1
ATOM 1555 O O . LEU A 1 202 ? -9.569 -2.868 5.603 1.00 90.88 202 LEU A O 1
ATOM 1559 N N . VAL A 1 203 ? -7.453 -2.503 4.919 1.00 91.31 203 VAL A N 1
ATOM 1560 C CA . VAL A 1 203 ? -7.255 -1.219 5.612 1.00 91.31 203 VAL A CA 1
ATOM 1561 C C . VAL A 1 203 ? -6.842 -0.145 4.614 1.00 91.31 203 VAL A C 1
ATOM 1563 O O . VAL A 1 203 ? -5.975 -0.383 3.783 1.00 91.31 203 VAL A O 1
ATOM 1566 N N . ASN A 1 204 ? -7.440 1.042 4.709 1.00 92.31 204 ASN A N 1
ATOM 1567 C CA . ASN A 1 204 ? -7.022 2.194 3.912 1.00 92.31 204 ASN A CA 1
ATOM 1568 C C . ASN A 1 204 ? -6.110 3.095 4.742 1.00 92.31 204 ASN A C 1
ATOM 1570 O O . ASN A 1 204 ? -6.394 3.347 5.915 1.00 92.31 204 ASN A O 1
ATOM 1574 N N . THR A 1 205 ? -5.064 3.618 4.116 1.00 90.94 205 THR A N 1
ATOM 1575 C CA . THR A 1 205 ? -4.281 4.738 4.636 1.00 90.94 205 THR A CA 1
ATOM 1576 C C . THR A 1 205 ? -4.340 5.897 3.646 1.00 90.94 205 THR A C 1
ATOM 1578 O O . THR A 1 205 ? -4.501 5.692 2.444 1.00 90.94 205 THR A O 1
ATOM 1581 N N . TYR A 1 206 ? -4.265 7.124 4.155 1.00 90.19 206 TYR A N 1
ATOM 1582 C CA . TYR A 1 206 ? -4.326 8.343 3.348 1.00 90.19 206 TYR A CA 1
ATOM 1583 C C . TYR A 1 206 ? -2.968 9.031 3.350 1.00 90.19 206 TYR A C 1
ATOM 1585 O O . TYR A 1 206 ? -2.254 8.985 4.356 1.00 90.19 206 TYR A O 1
ATOM 1593 N N . ASN A 1 207 ? -2.623 9.673 2.234 1.00 90.50 207 ASN A N 1
ATOM 1594 C CA . ASN A 1 207 ? -1.287 10.208 1.976 1.00 90.50 207 ASN A CA 1
ATOM 1595 C C . ASN A 1 207 ? -0.225 9.137 2.294 1.00 90.50 207 ASN A C 1
ATOM 1597 O O . ASN A 1 207 ? -0.415 7.973 1.953 1.00 90.50 207 ASN A O 1
ATOM 1601 N N . ASN A 1 208 ? 0.850 9.501 2.993 1.00 91.31 208 ASN A N 1
ATOM 1602 C CA . ASN A 1 208 ? 1.878 8.568 3.458 1.00 91.31 208 ASN A CA 1
ATOM 1603 C C . ASN A 1 208 ? 1.584 7.992 4.854 1.00 91.31 208 ASN A C 1
ATOM 1605 O O . ASN A 1 208 ? 2.495 7.754 5.643 1.00 91.31 208 ASN A O 1
ATOM 1609 N N . GLY A 1 209 ? 0.311 7.778 5.195 1.00 87.38 209 GLY A N 1
ATOM 1610 C CA . GLY A 1 209 ? -0.062 7.138 6.454 1.00 87.38 209 GLY A CA 1
ATOM 1611 C C . GLY A 1 209 ? 0.486 5.710 6.547 1.00 87.38 209 GLY A C 1
ATOM 1612 O O . GLY A 1 209 ? 0.274 4.901 5.639 1.00 87.38 209 GLY A O 1
ATOM 1613 N N . PHE A 1 210 ? 1.161 5.399 7.655 1.00 88.44 210 PHE A N 1
ATOM 1614 C CA . PHE A 1 210 ? 1.776 4.093 7.871 1.00 88.44 210 PHE A CA 1
ATOM 1615 C C . PHE A 1 210 ? 0.744 3.059 8.343 1.00 88.44 210 PHE A C 1
ATOM 1617 O O . PHE A 1 210 ? -0.049 3.303 9.254 1.00 88.44 210 PHE A O 1
ATOM 1624 N N . VAL A 1 211 ? 0.725 1.894 7.688 1.00 85.12 211 VAL A N 1
ATOM 1625 C CA . VAL A 1 211 ? -0.281 0.840 7.927 1.00 85.12 211 VAL A CA 1
ATOM 1626 C C . VAL A 1 211 ? -0.062 0.099 9.243 1.00 85.12 211 VAL A C 1
ATOM 1628 O O . VAL A 1 211 ? -1.004 -0.438 9.827 1.00 85.12 211 VAL A O 1
ATOM 1631 N N . GLN A 1 212 ? 1.179 0.056 9.719 1.00 83.88 212 GLN A N 1
ATOM 1632 C CA . GLN A 1 212 ? 1.510 -0.599 10.972 1.00 83.88 212 GLN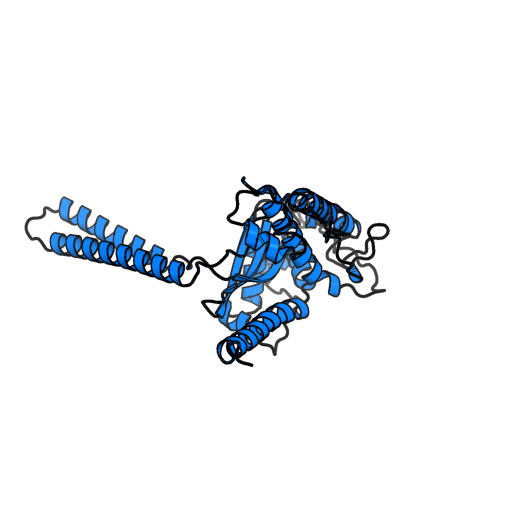 A CA 1
ATOM 1633 C C . GLN A 1 212 ? 1.529 0.436 12.084 1.00 83.88 212 GLN A C 1
ATOM 1635 O O . GLN A 1 212 ? 1.981 1.562 11.912 1.00 83.88 212 GLN A O 1
ATOM 1640 N N . LYS A 1 213 ? 1.059 0.031 13.255 1.00 69.38 213 LYS A N 1
ATOM 1641 C CA . LYS A 1 213 ? 1.278 0.773 14.489 1.00 69.38 213 LYS A CA 1
ATOM 1642 C C . LYS A 1 213 ? 2.126 -0.104 15.383 1.00 69.38 213 LYS A C 1
ATOM 1644 O O . LYS A 1 213 ? 1.882 -1.314 15.435 1.00 69.38 213 LYS A O 1
ATOM 1649 N N . LYS A 1 214 ? 3.096 0.490 16.081 1.00 61.09 214 LYS A N 1
ATOM 1650 C CA . LYS A 1 214 ? 3.776 -0.192 17.184 1.00 61.09 214 LYS A CA 1
ATOM 1651 C C . LYS A 1 214 ? 2.670 -0.633 18.149 1.00 61.09 214 LYS A C 1
ATOM 1653 O O . LYS A 1 214 ? 1.862 0.191 18.580 1.00 61.09 214 LYS A O 1
ATOM 1658 N N . GLY A 1 215 ? 2.517 -1.947 18.319 1.00 55.53 215 GLY A N 1
ATOM 1659 C CA . GLY A 1 215 ? 1.537 -2.492 19.251 1.00 55.53 215 GLY A CA 1
ATOM 1660 C C . GLY A 1 215 ? 1.853 -1.989 20.660 1.00 55.53 215 GLY A C 1
ATOM 1661 O O . GLY A 1 215 ? 3.021 -1.686 20.929 1.00 55.53 215 GLY A O 1
ATOM 1662 N N . PRO A 1 216 ? 0.853 -1.893 21.549 1.00 53.22 216 PRO A N 1
ATOM 1663 C CA . PRO A 1 216 ? 1.147 -1.649 22.945 1.00 53.22 216 PRO A CA 1
ATOM 1664 C C . PRO A 1 216 ? 2.066 -2.777 23.429 1.00 53.22 216 PRO A C 1
ATOM 1666 O O . PRO A 1 216 ? 1.861 -3.939 23.064 1.00 53.22 216 PRO A O 1
ATOM 1669 N N . ASN A 1 217 ? 3.095 -2.474 24.217 1.00 54.22 217 ASN A N 1
ATOM 1670 C CA . ASN A 1 217 ? 3.876 -3.538 24.854 1.00 54.22 217 ASN A CA 1
ATOM 1671 C C . ASN A 1 217 ? 2.975 -4.369 25.799 1.00 54.22 217 ASN A C 1
ATOM 1673 O O . ASN A 1 217 ? 1.835 -3.999 26.082 1.00 54.22 217 ASN A O 1
ATOM 1677 N N . SER A 1 218 ? 3.452 -5.511 26.304 1.00 53.44 218 SER A N 1
ATOM 1678 C CA . SER A 1 218 ? 2.642 -6.394 27.165 1.00 53.44 218 SER A CA 1
ATOM 1679 C C . SER A 1 218 ? 2.046 -5.681 28.391 1.00 53.44 218 SER A C 1
ATOM 1681 O O . SER A 1 218 ? 0.934 -6.010 28.809 1.00 53.44 218 SER A O 1
ATOM 1683 N N . ALA A 1 219 ? 2.736 -4.671 28.929 1.00 54.94 219 ALA A N 1
ATOM 1684 C CA . ALA A 1 219 ? 2.246 -3.850 30.032 1.00 54.94 219 ALA A CA 1
ATOM 1685 C C . ALA A 1 219 ? 1.167 -2.847 29.584 1.00 54.94 219 ALA A C 1
ATOM 1687 O O . ALA A 1 219 ? 0.169 -2.673 30.280 1.00 54.94 219 ALA A O 1
ATOM 1688 N N . GLU A 1 220 ? 1.312 -2.235 28.412 1.00 52.78 220 GLU A N 1
ATOM 1689 C CA . GLU A 1 220 ? 0.320 -1.327 27.828 1.00 52.78 220 GLU A CA 1
ATOM 1690 C C . GLU A 1 220 ? -0.940 -2.080 27.377 1.00 52.78 220 GLU A C 1
ATOM 1692 O O . GLU A 1 220 ? -2.044 -1.604 27.616 1.00 52.78 220 GLU A O 1
ATOM 1697 N N . LEU A 1 221 ? -0.807 -3.300 26.841 1.00 56.84 221 LEU A N 1
ATOM 1698 C CA . LEU A 1 221 ? -1.925 -4.209 26.548 1.00 56.84 221 LEU A CA 1
ATOM 1699 C C . LEU A 1 221 ? -2.692 -4.573 27.824 1.00 56.84 221 LEU A C 1
ATOM 1701 O O . LEU A 1 221 ? -3.925 -4.598 27.830 1.00 56.84 221 LEU A O 1
ATOM 1705 N N . ALA A 1 222 ? -1.972 -4.848 28.916 1.00 63.75 222 ALA A N 1
ATOM 1706 C CA . ALA A 1 222 ? -2.580 -5.112 30.215 1.00 63.75 222 ALA A CA 1
ATOM 1707 C C . ALA A 1 222 ? -3.287 -3.866 30.774 1.00 63.75 222 ALA A C 1
ATOM 1709 O O . ALA A 1 222 ? -4.400 -3.982 31.292 1.00 63.75 222 ALA A O 1
ATOM 1710 N N . ALA A 1 223 ? -2.685 -2.682 30.627 1.00 68.25 223 ALA A N 1
ATOM 1711 C CA . ALA A 1 223 ? -3.259 -1.410 31.055 1.00 68.25 223 ALA A CA 1
ATOM 1712 C C . ALA A 1 223 ? -4.502 -1.027 30.236 1.00 68.25 223 ALA A C 1
ATOM 1714 O O . ALA A 1 223 ? -5.517 -0.639 30.810 1.00 68.25 223 ALA A O 1
ATOM 1715 N N . GLU A 1 224 ? -4.472 -1.202 28.916 1.00 63.09 224 GLU A N 1
ATOM 1716 C CA . GLU A 1 224 ? -5.601 -0.937 28.023 1.00 63.09 224 GLU A CA 1
ATOM 1717 C C . GLU A 1 224 ? -6.745 -1.931 28.268 1.00 63.09 224 GLU A C 1
ATOM 1719 O O . GLU A 1 224 ? -7.907 -1.534 28.368 1.00 63.09 224 GLU A O 1
ATOM 1724 N N . ALA A 1 225 ? -6.434 -3.216 28.473 1.00 67.75 225 ALA A N 1
ATOM 1725 C CA . ALA A 1 225 ? -7.425 -4.213 28.872 1.00 67.75 225 ALA A CA 1
ATOM 1726 C C . ALA A 1 225 ? -8.033 -3.909 30.252 1.00 67.75 225 ALA A C 1
ATOM 1728 O O . ALA A 1 225 ? -9.227 -4.134 30.456 1.00 67.75 225 ALA A O 1
ATOM 1729 N N . ALA A 1 226 ? -7.244 -3.400 31.202 1.00 73.69 226 ALA A N 1
ATOM 1730 C CA . ALA A 1 226 ? -7.733 -2.979 32.513 1.00 73.69 226 ALA A CA 1
ATOM 1731 C C . ALA A 1 226 ? -8.622 -1.728 32.418 1.00 73.69 226 ALA A C 1
ATOM 1733 O O . ALA A 1 226 ? -9.719 -1.726 32.973 1.00 73.69 226 ALA A O 1
ATOM 1734 N N . ALA A 1 227 ? -8.204 -0.711 31.661 1.00 72.88 227 ALA A N 1
ATOM 1735 C CA . ALA A 1 227 ? -8.984 0.500 31.414 1.00 72.88 227 ALA A CA 1
ATOM 1736 C C . ALA A 1 227 ? -10.309 0.180 30.710 1.00 72.88 227 ALA A C 1
ATOM 1738 O O . ALA A 1 227 ? -11.366 0.659 31.116 1.00 72.88 227 ALA A O 1
ATOM 1739 N N . LYS A 1 228 ? -10.279 -0.707 29.709 1.00 74.75 228 LYS A N 1
ATOM 1740 C CA . LYS A 1 228 ? -11.481 -1.184 29.023 1.00 74.75 228 LYS A CA 1
ATOM 1741 C C . LYS A 1 228 ? -12.436 -1.905 29.975 1.00 74.75 228 LYS A C 1
ATOM 1743 O O . LYS A 1 228 ? -13.623 -1.598 29.974 1.00 74.75 228 LYS A O 1
ATOM 1748 N N . ARG A 1 229 ? -11.930 -2.820 30.811 1.00 80.69 229 ARG A N 1
ATOM 1749 C CA . ARG A 1 229 ? -12.749 -3.512 31.823 1.00 80.69 229 ARG A CA 1
ATOM 1750 C C . ARG A 1 229 ? -13.357 -2.544 32.836 1.00 80.69 229 ARG A C 1
ATOM 1752 O O . ARG A 1 229 ? -14.491 -2.759 33.244 1.00 80.69 229 ARG A O 1
ATOM 1759 N N . ALA A 1 230 ? -12.631 -1.496 33.226 1.00 82.56 230 ALA A N 1
ATOM 1760 C CA . ALA A 1 230 ? -13.145 -0.470 34.129 1.00 82.56 230 ALA A CA 1
ATOM 1761 C C . ALA A 1 230 ? -14.317 0.299 33.496 1.00 82.56 230 ALA A C 1
ATOM 1763 O O . ALA A 1 230 ? -15.380 0.389 34.101 1.00 82.56 230 ALA A O 1
ATOM 1764 N N . VAL A 1 231 ? -14.170 0.745 32.242 1.00 80.25 231 VAL A N 1
ATOM 1765 C CA . VAL A 1 231 ? -15.255 1.410 31.498 1.00 80.25 231 VAL A CA 1
ATOM 1766 C C . VAL A 1 231 ? -16.461 0.482 31.321 1.00 80.25 231 VAL A C 1
ATOM 1768 O O . VAL A 1 231 ? -17.591 0.894 31.560 1.00 80.25 231 VAL A O 1
ATOM 1771 N N . GLU A 1 232 ? -16.240 -0.782 30.948 1.00 82.88 232 GLU A N 1
ATOM 1772 C CA . GLU A 1 232 ? -17.317 -1.770 30.798 1.00 82.88 232 GLU A CA 1
ATOM 1773 C C . GLU A 1 232 ? -18.043 -2.047 32.125 1.00 82.88 232 GLU A C 1
ATOM 1775 O O . GLU A 1 232 ? -19.264 -2.220 32.132 1.00 82.88 232 GLU A O 1
ATOM 1780 N N . ALA A 1 233 ? -17.319 -2.063 33.248 1.00 86.00 233 ALA A N 1
ATOM 1781 C CA . ALA A 1 233 ? -17.895 -2.243 34.577 1.00 86.00 233 ALA A CA 1
ATOM 1782 C C . ALA A 1 233 ? -18.731 -1.030 35.015 1.00 86.00 233 ALA A C 1
ATOM 1784 O O . ALA A 1 233 ? -19.854 -1.210 35.492 1.00 86.00 233 ALA A O 1
ATOM 1785 N N . ASP A 1 234 ? -18.229 0.189 34.807 1.00 86.00 234 ASP A N 1
ATOM 1786 C CA . ASP A 1 234 ? -18.952 1.425 35.122 1.00 86.00 234 ASP A CA 1
ATOM 1787 C C . ASP A 1 234 ? -20.232 1.553 34.287 1.00 86.00 234 ASP A C 1
ATOM 1789 O O . ASP A 1 234 ? -21.296 1.902 34.803 1.00 86.00 234 ASP A O 1
ATOM 1793 N N . GLU A 1 235 ? -20.171 1.193 33.005 1.00 83.50 235 GLU A N 1
ATOM 1794 C CA . GLU A 1 235 ? -21.340 1.185 32.126 1.00 83.50 235 GLU A CA 1
ATOM 1795 C C . GLU A 1 235 ? -22.358 0.113 32.499 1.00 83.50 235 GLU A C 1
ATOM 1797 O O . GLU A 1 235 ? -23.559 0.386 32.492 1.00 83.50 235 GLU A O 1
ATOM 1802 N N . ALA A 1 236 ? -21.903 -1.094 32.847 1.00 86.88 236 ALA A N 1
ATOM 1803 C CA . ALA A 1 236 ? -22.785 -2.155 33.322 1.00 86.88 236 ALA A CA 1
ATOM 1804 C C . ALA A 1 236 ? -23.504 -1.741 34.613 1.00 86.88 236 ALA A C 1
ATOM 1806 O O . ALA A 1 236 ? -24.703 -1.988 34.755 1.00 86.88 236 ALA A O 1
ATOM 1807 N N . LYS A 1 237 ? -22.798 -1.056 35.520 1.00 91.94 237 LYS A N 1
ATOM 1808 C CA . LYS A 1 237 ? -23.376 -0.504 36.746 1.00 91.94 237 LYS A CA 1
ATOM 1809 C C . LYS A 1 237 ? -24.410 0.583 36.443 1.00 91.94 237 LYS A C 1
ATOM 1811 O O . LYS A 1 237 ? -25.532 0.494 36.932 1.00 91.94 237 LYS A O 1
ATOM 1816 N N . ALA A 1 238 ? -24.078 1.554 35.592 1.00 88.25 238 ALA A N 1
ATOM 1817 C CA . ALA A 1 238 ? -24.999 2.621 35.201 1.00 88.25 238 ALA A CA 1
ATOM 1818 C C . ALA A 1 238 ? -26.260 2.076 34.505 1.00 88.25 238 ALA A C 1
ATOM 1820 O O . ALA A 1 238 ? -27.373 2.532 34.766 1.00 88.25 238 ALA A O 1
ATOM 1821 N N . LEU A 1 239 ? -26.109 1.068 33.644 1.00 88.25 239 LEU A N 1
ATOM 1822 C CA . LEU A 1 239 ? -27.233 0.407 32.987 1.00 88.25 239 LEU A CA 1
ATOM 1823 C C . LEU A 1 239 ? -28.127 -0.330 33.999 1.00 88.25 239 LEU A C 1
ATOM 1825 O O . LEU A 1 239 ? -29.350 -0.225 33.914 1.00 88.25 239 LEU A O 1
ATOM 1829 N N . ALA A 1 240 ? -27.535 -1.024 34.976 1.00 90.50 240 ALA A N 1
ATOM 1830 C CA . ALA A 1 240 ? -28.270 -1.714 36.038 1.00 90.50 240 ALA A CA 1
ATOM 1831 C C . ALA A 1 240 ? -29.033 -0.742 36.958 1.00 90.50 240 ALA A C 1
ATOM 1833 O O . ALA A 1 240 ? -30.176 -1.012 37.337 1.00 90.50 240 ALA A O 1
ATOM 1834 N N . GLU A 1 241 ? -28.444 0.413 37.279 1.00 91.12 241 GLU A N 1
ATOM 1835 C CA . GLU A 1 241 ? -29.107 1.482 38.038 1.00 91.12 241 GLU A CA 1
ATOM 1836 C C . GLU A 1 241 ? -30.322 2.030 37.275 1.00 91.12 241 GLU A C 1
ATOM 1838 O O . GLU A 1 241 ? -31.420 2.081 37.830 1.00 91.12 241 GLU A O 1
ATOM 1843 N N . LEU A 1 242 ? -30.172 2.333 35.978 1.00 88.31 242 LEU A N 1
ATOM 1844 C CA . LEU A 1 242 ? -31.283 2.800 35.136 1.00 88.31 242 LEU A CA 1
ATOM 1845 C C . LEU A 1 242 ? -32.388 1.745 34.981 1.00 88.31 242 LEU A C 1
ATOM 1847 O O . LEU A 1 242 ? -33.571 2.083 34.974 1.00 88.31 242 LEU A O 1
ATOM 1851 N N . GLN A 1 243 ? -32.026 0.464 34.870 1.00 87.75 243 GLN A N 1
ATOM 1852 C CA . GLN A 1 243 ? -32.993 -0.638 34.828 1.00 87.75 243 GLN A CA 1
ATOM 1853 C C . GLN A 1 243 ? -33.758 -0.779 36.151 1.00 87.75 243 GLN A C 1
ATOM 1855 O O . GLN A 1 243 ? -34.961 -1.034 36.135 1.00 87.75 243 GLN A O 1
ATOM 1860 N N . THR A 1 244 ? -33.089 -0.567 37.287 1.00 89.88 244 THR A N 1
ATOM 1861 C CA . THR A 1 244 ? -33.719 -0.586 38.617 1.00 89.88 244 THR A CA 1
ATOM 1862 C C . THR A 1 244 ? -34.673 0.595 38.789 1.00 89.88 244 THR A C 1
ATOM 1864 O O . THR A 1 244 ? -35.802 0.427 39.250 1.00 89.88 244 THR A O 1
ATOM 1867 N N . GLU A 1 245 ? -34.261 1.788 38.358 1.00 87.00 245 GLU A N 1
ATOM 1868 C CA . GLU A 1 245 ? -35.101 2.987 38.361 1.00 87.00 245 GLU A CA 1
ATOM 1869 C C . GLU A 1 245 ? -36.339 2.813 37.465 1.00 87.00 245 GLU A C 1
ATOM 1871 O O . GLU A 1 245 ? -37.437 3.220 37.841 1.00 87.00 245 GLU A O 1
ATOM 1876 N N . ALA A 1 246 ? -36.209 2.100 36.340 1.00 83.75 246 ALA A N 1
ATOM 1877 C CA . ALA A 1 246 ? -37.325 1.807 35.439 1.00 83.75 246 ALA A CA 1
ATOM 1878 C C . ALA A 1 246 ? -38.368 0.855 36.036 1.00 83.75 246 ALA A C 1
ATOM 1880 O O . ALA A 1 246 ? -39.512 0.841 35.585 1.00 83.75 246 ALA A O 1
ATOM 1881 N N . GLN A 1 247 ? -38.002 0.076 37.055 1.00 83.38 247 GLN A N 1
ATOM 1882 C CA . GLN A 1 247 ? -38.929 -0.787 37.791 1.00 83.38 247 GLN A CA 1
ATOM 1883 C C . GLN A 1 247 ? -39.624 -0.061 38.958 1.00 83.38 247 GLN A C 1
ATOM 1885 O O . GLN A 1 247 ? -40.516 -0.626 39.598 1.00 83.38 247 GLN A O 1
ATOM 1890 N N . ASN A 1 248 ? -39.253 1.191 39.249 1.00 80.75 248 ASN A N 1
ATOM 1891 C CA . ASN A 1 248 ? -39.836 1.960 40.340 1.00 80.75 248 ASN A CA 1
ATOM 1892 C C . ASN A 1 248 ? -41.264 2.419 40.001 1.00 80.75 248 ASN A C 1
ATOM 1894 O O . ASN A 1 248 ? -41.492 3.225 39.102 1.00 80.75 248 ASN A O 1
ATOM 1898 N N . LYS A 1 249 ? -42.237 1.969 40.800 1.00 74.38 249 LYS A N 1
ATOM 1899 C CA . LYS A 1 249 ? -43.672 2.260 40.622 1.00 74.38 249 LYS A CA 1
ATOM 1900 C C . LYS A 1 249 ? -44.065 3.734 40.828 1.00 74.38 249 LYS A C 1
ATOM 1902 O O . LYS A 1 249 ? -45.244 4.052 40.724 1.00 74.38 249 LYS A O 1
ATOM 1907 N N . LYS A 1 250 ? -43.119 4.616 41.173 1.00 84.88 250 LYS A N 1
ATOM 1908 C CA . LYS A 1 250 ? -43.359 6.047 41.430 1.00 84.88 250 LYS A CA 1
ATOM 1909 C C . LYS A 1 250 ? -43.164 6.957 40.209 1.00 84.88 250 LYS A C 1
ATOM 1911 O O . LYS A 1 250 ? -43.470 8.139 40.325 1.00 84.88 250 LYS A O 1
ATOM 1916 N N . LEU A 1 251 ? -42.662 6.446 39.082 1.00 81.44 251 LEU A N 1
ATOM 1917 C CA . LEU A 1 251 ? -42.456 7.248 37.871 1.00 81.44 251 LEU A CA 1
ATOM 1918 C C . LEU A 1 251 ? -43.779 7.619 37.187 1.00 81.44 251 LEU A C 1
ATOM 1920 O O . LEU A 1 251 ? -44.717 6.821 37.136 1.00 81.44 251 LEU A O 1
ATOM 1924 N N . ASN A 1 252 ? -43.825 8.808 36.588 1.00 88.25 252 ASN A N 1
ATOM 1925 C CA . ASN A 1 252 ? -44.890 9.179 35.657 1.00 88.25 252 ASN A CA 1
ATOM 1926 C C . ASN A 1 252 ? -44.600 8.684 34.220 1.00 88.25 252 ASN A C 1
ATOM 1928 O O . ASN A 1 252 ? -43.492 8.269 33.879 1.00 88.25 252 ASN A O 1
ATOM 1932 N N . ALA A 1 253 ? -45.604 8.758 33.341 1.00 86.12 253 ALA A N 1
ATOM 1933 C CA . ALA A 1 253 ? -45.520 8.214 31.980 1.00 86.12 253 ALA A CA 1
ATOM 1934 C C . ALA A 1 253 ? -44.448 8.877 31.085 1.00 86.12 253 ALA A C 1
ATOM 1936 O O . ALA A 1 253 ? -43.951 8.250 30.144 1.00 86.12 253 ALA A O 1
ATOM 1937 N N . LEU A 1 254 ? -44.102 10.146 31.338 1.00 86.81 254 LEU A N 1
ATOM 1938 C CA . LEU A 1 254 ? -43.058 10.850 30.589 1.00 86.81 254 LEU A CA 1
ATOM 1939 C C . LEU A 1 254 ? -41.667 10.415 31.058 1.00 86.81 254 LEU A C 1
ATOM 1941 O O . LEU A 1 254 ? -40.805 10.127 30.226 1.00 86.81 254 LEU A O 1
ATOM 1945 N N . GLU A 1 255 ? -41.473 10.324 32.373 1.00 86.88 255 GLU A N 1
ATOM 1946 C CA . GLU A 1 255 ? -40.244 9.827 32.994 1.00 86.88 255 GLU A CA 1
ATOM 1947 C C . GLU A 1 255 ? -39.952 8.393 32.539 1.00 86.88 255 GLU A C 1
ATOM 1949 O O . GLU A 1 255 ? -38.826 8.087 32.149 1.00 86.88 255 GLU A O 1
ATOM 1954 N N . GLU A 1 256 ? -40.976 7.534 32.481 1.00 86.25 256 GLU A N 1
ATOM 1955 C CA . GLU A 1 256 ? -40.822 6.138 32.060 1.00 86.25 256 GLU A CA 1
ATOM 1956 C C . GLU A 1 256 ? -40.345 6.046 30.600 1.00 86.25 256 GLU A C 1
ATOM 1958 O O . GLU A 1 256 ? -39.438 5.275 30.267 1.00 86.25 256 GLU A O 1
ATOM 1963 N N . LYS A 1 257 ? -40.911 6.877 29.714 1.00 86.12 257 LYS A N 1
ATOM 1964 C CA . LYS A 1 257 ? -40.484 6.971 28.309 1.00 86.12 257 LYS A CA 1
ATOM 1965 C C . LYS A 1 257 ? -39.055 7.488 28.170 1.00 86.12 257 LYS A C 1
ATOM 1967 O O . LYS A 1 257 ? -38.296 6.947 27.362 1.00 86.12 257 LYS A O 1
ATOM 1972 N N . LEU A 1 258 ? -38.690 8.527 28.921 1.00 87.06 258 LEU A N 1
ATOM 1973 C CA . LEU A 1 258 ? -37.348 9.108 28.871 1.00 87.06 258 LEU A CA 1
ATOM 1974 C C . LEU A 1 258 ? -36.298 8.088 29.327 1.00 87.06 258 LEU A C 1
ATOM 1976 O O . LEU A 1 258 ? -35.264 7.926 28.675 1.00 87.06 258 LEU A O 1
ATOM 1980 N N . LEU A 1 259 ? -36.602 7.353 30.395 1.00 89.25 259 LEU A N 1
ATOM 1981 C CA . LEU A 1 259 ? -35.721 6.341 30.957 1.00 89.25 259 LEU A CA 1
ATOM 1982 C C . LEU A 1 259 ? -35.538 5.149 30.008 1.00 89.25 259 LEU A C 1
ATOM 1984 O O . LEU A 1 259 ? -34.405 4.751 29.736 1.00 89.25 259 LEU A O 1
ATOM 1988 N N . LYS A 1 260 ? -36.621 4.658 29.389 1.00 87.50 260 LYS A N 1
ATOM 1989 C CA . LYS A 1 260 ? -36.556 3.630 28.332 1.00 87.50 260 LYS A CA 1
ATOM 1990 C C . LYS A 1 260 ? -35.710 4.071 27.135 1.00 87.50 260 LYS A C 1
ATOM 1992 O O . LYS A 1 260 ? -34.916 3.283 26.626 1.00 87.50 260 LYS A O 1
ATOM 1997 N N . ASN A 1 261 ? -35.830 5.329 26.697 1.00 89.12 261 ASN A N 1
ATOM 1998 C CA . ASN A 1 261 ? -35.009 5.867 25.607 1.00 89.12 261 ASN A CA 1
ATOM 1999 C C . ASN A 1 261 ? -33.520 5.929 25.987 1.00 89.12 261 ASN A C 1
ATOM 2001 O O . ASN A 1 261 ? -32.661 5.615 25.164 1.00 89.12 261 ASN A O 1
ATOM 2005 N N . LYS A 1 262 ? -33.218 6.305 27.235 1.00 89.00 262 LYS A N 1
ATOM 2006 C CA . LYS A 1 262 ? -31.850 6.365 27.764 1.00 89.00 262 LYS A CA 1
ATOM 2007 C C . LYS A 1 262 ? -31.208 4.975 27.829 1.00 89.00 262 LYS A C 1
ATOM 2009 O O . LYS A 1 262 ? -30.098 4.817 27.328 1.00 89.00 262 LYS A O 1
ATOM 2014 N N . ILE A 1 263 ? -31.930 3.975 28.343 1.00 90.44 263 ILE A N 1
ATOM 2015 C CA . ILE A 1 263 ? -31.497 2.565 28.357 1.00 90.44 263 ILE A CA 1
ATOM 2016 C C . ILE A 1 263 ? -31.235 2.080 26.930 1.00 90.44 263 ILE A C 1
ATOM 2018 O O . ILE A 1 263 ? -30.157 1.571 26.644 1.00 90.44 263 ILE A O 1
ATOM 2022 N N . TYR A 1 264 ? -32.1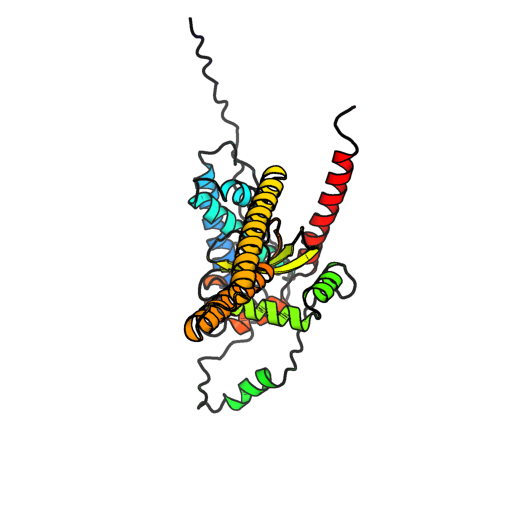77 2.311 26.011 1.00 87.62 264 TYR A N 1
ATOM 2023 C CA . TYR A 1 264 ? -32.025 1.916 24.610 1.00 87.62 264 TYR A CA 1
ATOM 2024 C C . TYR A 1 264 ? -30.777 2.533 23.962 1.00 87.62 264 TYR A C 1
ATOM 2026 O O . TYR A 1 264 ? -29.985 1.825 23.346 1.00 87.62 264 TYR A O 1
ATOM 2034 N N . LYS A 1 265 ? -30.552 3.842 24.139 1.00 86.25 265 LYS A N 1
ATOM 2035 C CA . LYS A 1 265 ? -29.357 4.525 23.620 1.00 86.25 265 LYS A CA 1
ATOM 2036 C C . LYS A 1 265 ? -28.062 3.945 24.187 1.00 86.25 265 LYS A C 1
ATOM 2038 O O . LYS A 1 265 ? -27.100 3.795 23.437 1.00 86.25 265 LYS A O 1
ATOM 2043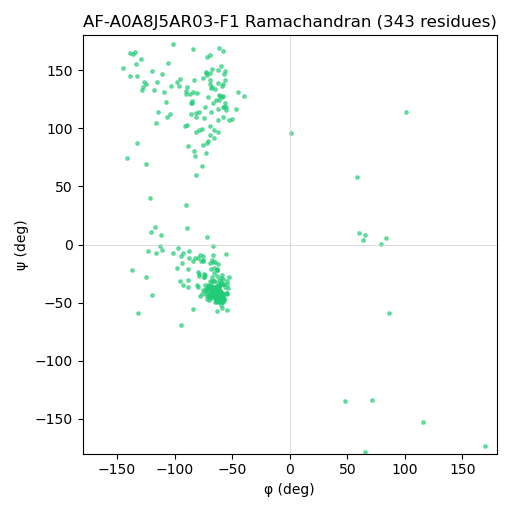 N N . MET A 1 266 ? -28.032 3.620 25.479 1.00 83.94 266 MET A N 1
ATOM 2044 C CA . MET A 1 266 ? -26.859 3.013 26.113 1.00 83.94 266 MET A CA 1
ATOM 2045 C C . MET A 1 266 ? -26.607 1.585 25.619 1.00 83.94 266 MET A C 1
ATOM 2047 O O . MET A 1 266 ? -25.464 1.254 25.313 1.00 83.94 266 MET A O 1
ATOM 2051 N N . GLU A 1 267 ? -27.647 0.763 25.462 1.00 86.56 267 GLU A N 1
ATOM 2052 C CA . GLU A 1 267 ? -27.505 -0.603 24.941 1.00 86.56 267 GLU A CA 1
ATOM 2053 C C . GLU A 1 267 ? -27.012 -0.599 23.487 1.00 86.56 267 GLU A C 1
ATOM 2055 O O . GLU A 1 267 ? -26.102 -1.348 23.132 1.00 86.56 267 GLU A O 1
ATOM 2060 N N . VAL A 1 268 ? -27.547 0.305 22.657 1.00 83.06 268 VAL A N 1
ATOM 2061 C CA . VAL A 1 268 ? -27.076 0.506 21.279 1.00 83.06 268 VAL A CA 1
ATOM 2062 C C . VAL A 1 268 ? -25.620 0.977 21.271 1.00 83.06 268 VAL A C 1
ATOM 2064 O O . VAL A 1 268 ? -24.815 0.441 20.516 1.00 83.06 268 VAL A O 1
ATOM 2067 N N . ALA A 1 269 ? -25.236 1.931 22.125 1.00 77.69 269 ALA A N 1
ATOM 2068 C CA . ALA A 1 269 ? -23.851 2.399 22.211 1.00 77.69 269 ALA A CA 1
ATOM 2069 C C . ALA A 1 269 ? -22.880 1.280 22.630 1.00 77.69 269 ALA A C 1
ATOM 2071 O O . ALA A 1 269 ? -21.794 1.169 22.058 1.00 77.69 269 ALA A O 1
ATOM 2072 N N . L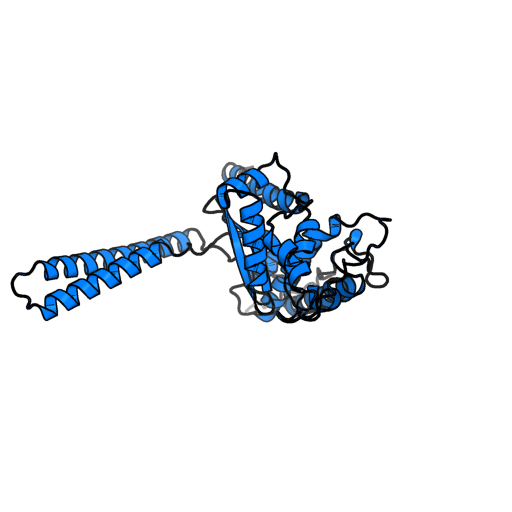YS A 1 270 ? -23.285 0.421 23.573 1.00 81.06 270 LYS A N 1
ATOM 2073 C CA . LYS A 1 270 ? -22.534 -0.765 24.005 1.00 81.06 270 LYS A CA 1
ATOM 2074 C C . LYS A 1 270 ? -22.361 -1.767 22.864 1.00 81.06 270 LYS A C 1
ATOM 2076 O O . LYS A 1 270 ? -21.237 -2.190 22.601 1.00 81.06 270 LYS A O 1
ATOM 2081 N N . GLN A 1 271 ? -23.437 -2.094 22.145 1.00 78.06 271 GLN A N 1
ATOM 2082 C CA . GLN A 1 271 ? -23.374 -2.972 20.971 1.00 78.06 271 GLN A CA 1
ATOM 2083 C C . GLN A 1 271 ? -22.462 -2.399 19.884 1.00 78.06 271 GLN A C 1
ATOM 2085 O O . GLN A 1 271 ? -21.603 -3.108 19.370 1.00 78.06 271 GLN A O 1
ATOM 2090 N N . MET A 1 272 ? -22.581 -1.103 19.583 1.00 69.69 272 MET A N 1
ATOM 2091 C CA . MET A 1 272 ? -21.738 -0.428 18.594 1.00 69.69 272 MET A CA 1
ATOM 2092 C C . MET A 1 272 ? -20.257 -0.445 18.983 1.00 69.69 272 MET A C 1
ATOM 2094 O O . MET A 1 272 ? -19.409 -0.637 18.118 1.00 69.69 272 MET A O 1
ATOM 2098 N N . ARG A 1 273 ? -19.919 -0.290 20.269 1.00 68.12 273 ARG A N 1
ATOM 2099 C CA . ARG A 1 273 ? -18.525 -0.363 20.743 1.00 68.12 273 ARG A CA 1
ATOM 2100 C C . ARG A 1 273 ? -17.965 -1.782 20.759 1.00 68.12 273 ARG A C 1
ATOM 2102 O O . ARG A 1 273 ? -16.790 -1.971 20.472 1.00 68.12 273 ARG A O 1
ATOM 2109 N N . GLN A 1 274 ? -18.792 -2.779 21.057 1.00 66.06 274 GLN A N 1
ATOM 2110 C CA . GLN A 1 274 ? -18.412 -4.189 20.931 1.00 66.06 274 GLN A CA 1
ATOM 2111 C C . GLN A 1 274 ? -18.245 -4.609 19.462 1.00 66.06 274 GLN A C 1
ATOM 2113 O O . GLN A 1 274 ? -17.408 -5.457 19.163 1.00 66.06 274 GLN A O 1
ATOM 2118 N N . ALA A 1 275 ? -19.015 -3.993 18.561 1.00 53.66 275 ALA A N 1
ATOM 2119 C CA . ALA A 1 275 ? -18.944 -4.194 17.119 1.00 53.66 275 ALA A CA 1
ATOM 2120 C C . ALA A 1 275 ? -17.864 -3.347 16.425 1.00 53.66 275 ALA A C 1
ATOM 2122 O O . ALA A 1 275 ? -17.532 -3.630 15.273 1.00 53.66 275 ALA A O 1
ATOM 2123 N N . GLN A 1 276 ? -17.303 -2.324 17.088 1.00 47.66 276 GLN A N 1
ATOM 2124 C CA . GLN A 1 276 ? -16.172 -1.582 16.538 1.00 47.66 276 GLN A CA 1
ATOM 2125 C C . GLN A 1 276 ? -15.020 -2.564 16.298 1.00 47.66 276 GLN A C 1
ATOM 2127 O O . GLN A 1 276 ? -14.643 -3.298 17.220 1.00 47.66 276 GLN A O 1
ATOM 2132 N N . PRO A 1 277 ? -14.450 -2.605 15.079 1.00 45.31 277 PRO A N 1
ATOM 2133 C CA . PRO A 1 277 ? -13.289 -3.433 14.821 1.00 45.31 277 PRO A CA 1
ATOM 2134 C C . PRO A 1 277 ? -12.210 -3.009 15.811 1.00 45.31 277 PRO A C 1
ATOM 2136 O O . PRO A 1 277 ? -11.808 -1.844 15.829 1.00 45.31 277 PRO A O 1
ATOM 2139 N N . LYS A 1 278 ? -11.802 -3.954 16.675 1.00 52.00 278 LYS A N 1
ATOM 2140 C CA . LYS A 1 278 ? -10.660 -3.807 17.584 1.00 52.00 278 LYS A CA 1
ATOM 2141 C C . LYS A 1 278 ? -9.571 -3.081 16.809 1.00 52.00 278 LYS A C 1
ATOM 2143 O O . LYS A 1 278 ? -9.269 -3.511 15.693 1.00 52.00 278 LYS A O 1
ATOM 2148 N N . ILE A 1 279 ? -9.029 -1.997 17.370 1.00 50.31 279 ILE A N 1
ATOM 2149 C CA . ILE A 1 279 ? -7.890 -1.303 16.774 1.00 50.31 279 ILE A CA 1
ATOM 2150 C C . ILE A 1 279 ? -6.896 -2.394 16.398 1.00 50.31 279 ILE A C 1
ATOM 2152 O O . ILE A 1 279 ? -6.485 -3.198 17.237 1.00 50.31 279 ILE A O 1
ATOM 2156 N N . LEU A 1 280 ? -6.648 -2.514 15.099 1.00 53.19 280 LEU A N 1
ATOM 2157 C CA . LEU A 1 280 ? -5.797 -3.546 14.548 1.00 53.19 280 LEU A CA 1
ATOM 2158 C C . LEU A 1 280 ? -4.357 -3.168 14.917 1.00 53.19 280 LEU A C 1
ATOM 2160 O O . LEU A 1 280 ? -3.633 -2.558 14.137 1.00 53.19 280 LEU A O 1
ATOM 2164 N N . HIS A 1 281 ? -3.976 -3.450 16.158 1.00 58.84 281 HIS A N 1
ATOM 2165 C CA . HIS A 1 281 ? -2.588 -3.464 16.587 1.00 58.84 281 HIS A CA 1
ATOM 2166 C C . HIS A 1 281 ? -1.923 -4.706 15.983 1.00 58.84 281 HIS A C 1
ATOM 2168 O O . HIS A 1 281 ? -2.585 -5.724 15.755 1.00 58.84 281 HIS A O 1
ATOM 2174 N N . ASP A 1 282 ? -0.628 -4.609 15.678 1.00 72.88 282 ASP A N 1
ATOM 2175 C CA . ASP A 1 282 ? 0.135 -5.691 15.049 1.00 72.88 282 ASP A CA 1
ATOM 2176 C C . ASP A 1 282 ? -0.414 -6.157 13.691 1.00 72.88 282 ASP A C 1
ATOM 2178 O O . ASP A 1 282 ? -0.717 -7.330 13.453 1.00 72.88 282 ASP A O 1
ATOM 2182 N N . LEU A 1 283 ? -0.502 -5.214 12.756 1.00 85.19 283 LEU A N 1
ATOM 2183 C CA . LEU A 1 283 ? -0.772 -5.522 11.358 1.00 85.19 283 LEU A CA 1
ATOM 2184 C C . LEU A 1 283 ? 0.507 -5.898 10.620 1.00 85.19 283 LEU A C 1
ATOM 2186 O O . LEU A 1 283 ? 1.508 -5.181 10.675 1.00 85.19 283 LEU A O 1
ATOM 2190 N N . LYS A 1 284 ? 0.466 -7.005 9.881 1.00 90.25 284 LYS A N 1
ATOM 2191 C CA . LYS A 1 284 ? 1.498 -7.366 8.906 1.00 90.25 284 LYS A CA 1
ATOM 2192 C C . LYS A 1 284 ? 0.956 -7.094 7.498 1.00 90.25 284 LYS A C 1
ATOM 2194 O O . LYS A 1 284 ? 0.024 -7.785 7.093 1.00 90.25 284 LYS A O 1
ATOM 2199 N N . PRO A 1 285 ? 1.496 -6.117 6.747 1.00 94.50 285 PRO A N 1
ATOM 2200 C CA . PRO A 1 285 ? 1.075 -5.886 5.369 1.00 94.50 285 PRO A CA 1
ATOM 2201 C C . PRO A 1 285 ? 1.527 -7.034 4.461 1.00 94.50 285 PRO A C 1
ATOM 2203 O O . PRO A 1 285 ? 2.657 -7.513 4.576 1.00 94.50 285 PRO A O 1
ATOM 2206 N N . LEU A 1 286 ? 0.641 -7.452 3.554 1.00 95.56 286 LEU A N 1
ATOM 2207 C CA . LEU A 1 286 ? 0.863 -8.523 2.574 1.00 95.56 286 LEU A CA 1
ATOM 2208 C C . LEU A 1 286 ? 0.743 -8.014 1.128 1.00 95.56 286 LEU A C 1
ATOM 2210 O O . LEU A 1 286 ? 1.594 -8.318 0.293 1.00 95.56 286 LEU A O 1
ATOM 2214 N N . LEU A 1 287 ? -0.268 -7.187 0.847 1.00 96.94 287 LEU A N 1
ATOM 2215 C CA . LEU A 1 287 ? -0.500 -6.544 -0.452 1.00 96.94 287 LEU A CA 1
ATOM 2216 C C . LEU A 1 287 ? -0.789 -5.051 -0.248 1.00 96.94 287 LEU A C 1
ATOM 2218 O O . LEU A 1 287 ? -1.424 -4.677 0.738 1.00 96.94 287 LEU A O 1
ATOM 2222 N N . ASN A 1 288 ? -0.327 -4.222 -1.182 1.00 95.69 288 ASN A N 1
ATOM 2223 C CA . ASN A 1 288 ? -0.596 -2.789 -1.249 1.00 95.69 288 ASN A CA 1
ATOM 2224 C C . ASN A 1 288 ? -1.196 -2.459 -2.619 1.00 95.69 288 ASN A C 1
ATOM 2226 O O . ASN A 1 288 ? -0.711 -2.956 -3.633 1.00 95.69 288 ASN A O 1
ATOM 2230 N N . VAL A 1 289 ? -2.213 -1.604 -2.625 1.00 97.31 289 VAL A N 1
ATOM 2231 C CA . VAL A 1 289 ? -2.765 -0.959 -3.814 1.00 97.31 289 VAL A CA 1
ATOM 2232 C C . VAL A 1 289 ? -2.489 0.534 -3.699 1.00 97.31 289 VAL A C 1
ATOM 2234 O O . VAL A 1 289 ? -3.044 1.191 -2.815 1.00 97.31 289 VAL A O 1
ATOM 2237 N N . ASN A 1 290 ? -1.654 1.070 -4.586 1.00 97.44 290 ASN A N 1
ATOM 2238 C CA . ASN A 1 290 ? -1.374 2.498 -4.653 1.00 97.44 290 ASN A CA 1
ATOM 2239 C C . ASN A 1 290 ? -2.433 3.182 -5.530 1.00 97.44 290 ASN A C 1
ATOM 2241 O O . ASN A 1 290 ? -2.609 2.806 -6.687 1.00 97.44 290 ASN A O 1
ATOM 2245 N N . VAL A 1 291 ? -3.156 4.164 -4.986 1.00 96.19 291 VAL A N 1
ATOM 2246 C CA . VAL A 1 291 ? -4.198 4.916 -5.717 1.00 96.19 291 VAL A CA 1
ATOM 2247 C C . VAL A 1 291 ? -3.884 6.404 -5.859 1.00 96.19 291 VAL A C 1
ATOM 2249 O O . VAL A 1 291 ? -4.767 7.191 -6.213 1.00 96.19 291 VAL A O 1
ATOM 2252 N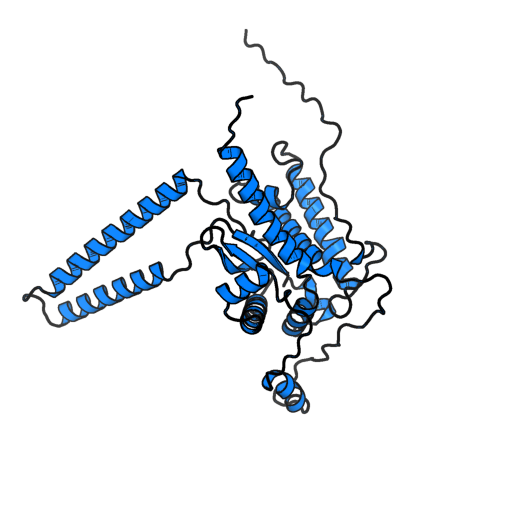 N . TRP A 1 292 ? -2.632 6.799 -5.615 1.00 95.88 292 TRP A N 1
ATOM 2253 C CA . TRP A 1 292 ? -2.166 8.153 -5.892 1.00 95.88 292 TRP A CA 1
ATOM 2254 C C . TRP A 1 292 ? -2.393 8.511 -7.358 1.00 95.88 292 TRP A C 1
ATOM 2256 O O . TRP A 1 292 ? -2.217 7.688 -8.252 1.00 95.88 292 TRP A O 1
ATOM 2266 N N . GLN A 1 293 ? -2.781 9.758 -7.616 1.00 90.44 293 GLN A N 1
ATOM 2267 C CA . GLN A 1 293 ? -3.178 10.190 -8.960 1.00 90.44 293 GLN A CA 1
ATOM 2268 C C . GLN A 1 293 ? -2.057 10.016 -9.991 1.00 90.44 293 GLN A C 1
ATOM 2270 O O . GLN A 1 293 ? -2.335 9.645 -11.127 1.00 90.44 293 GLN A O 1
ATOM 2275 N N . HIS A 1 294 ? -0.795 10.197 -9.593 1.00 89.88 294 HIS A N 1
ATOM 2276 C CA . HIS A 1 294 ? 0.355 10.001 -10.479 1.00 89.88 294 HIS A CA 1
ATOM 2277 C C . HIS A 1 294 ? 0.536 8.544 -10.944 1.00 89.88 294 HIS A C 1
ATOM 2279 O O . HIS A 1 294 ? 1.249 8.314 -11.910 1.00 89.88 294 HIS A O 1
ATOM 2285 N N . MET A 1 295 ? -0.116 7.567 -10.301 1.00 92.81 295 MET A N 1
ATOM 2286 C CA . MET A 1 295 ? -0.053 6.157 -10.706 1.00 92.81 295 MET A CA 1
ATOM 2287 C C . MET A 1 295 ? -0.942 5.828 -11.899 1.00 92.81 295 MET A C 1
ATOM 2289 O O . MET A 1 295 ? -0.690 4.851 -12.592 1.00 92.81 295 MET A O 1
ATOM 2293 N N . TRP A 1 296 ? -2.031 6.573 -12.097 1.00 87.19 296 TRP A N 1
ATOM 2294 C CA . TRP A 1 296 ? -3.078 6.163 -13.035 1.00 87.19 296 TRP A CA 1
ATOM 2295 C C . TRP A 1 296 ? -3.608 7.295 -13.906 1.00 87.19 296 TRP A C 1
ATOM 2297 O O . TRP A 1 296 ? -4.130 7.025 -14.979 1.00 87.19 296 TRP A O 1
ATOM 2307 N N . LEU A 1 297 ? -3.472 8.560 -13.509 1.00 85.06 297 LEU A N 1
ATOM 2308 C CA . LEU A 1 297 ? -4.081 9.666 -14.246 1.00 85.06 297 LEU A CA 1
ATOM 2309 C C . LEU A 1 297 ? -3.500 9.827 -15.659 1.00 85.06 297 LEU A C 1
ATOM 2311 O O . LEU A 1 297 ? -4.259 10.126 -16.577 1.00 85.06 297 LEU A O 1
ATOM 2315 N N . ASN A 1 298 ? -2.192 9.601 -15.831 1.00 84.50 298 ASN A N 1
ATOM 2316 C CA . ASN A 1 298 ? -1.524 9.700 -17.134 1.00 84.50 298 ASN A CA 1
ATOM 2317 C C . ASN A 1 298 ? -2.038 8.636 -18.117 1.00 84.50 298 ASN A C 1
ATOM 2319 O O . ASN A 1 298 ? -2.377 8.935 -19.256 1.00 84.50 298 ASN A O 1
ATOM 2323 N N . ASP A 1 299 ? -2.160 7.400 -17.633 1.00 81.88 299 ASP A N 1
ATOM 2324 C CA . ASP A 1 299 ? -2.478 6.234 -18.460 1.00 81.88 299 ASP A CA 1
ATOM 2325 C C . ASP A 1 299 ? -3.986 5.989 -18.632 1.00 81.88 299 ASP A C 1
ATOM 2327 O O . ASP A 1 299 ? -4.428 5.459 -19.650 1.00 81.88 299 ASP A O 1
ATOM 2331 N N . TYR A 1 300 ? -4.786 6.354 -17.628 1.00 79.19 300 TYR A N 1
ATOM 2332 C CA . TYR A 1 300 ? -6.208 6.009 -17.530 1.00 79.19 300 TYR A CA 1
ATOM 2333 C C . TYR A 1 300 ? -7.137 7.233 -17.571 1.00 79.19 300 TYR A C 1
ATOM 2335 O O . TYR A 1 300 ? -8.359 7.079 -17.640 1.00 79.19 300 TYR A O 1
ATOM 2343 N N . GLY A 1 301 ? -6.592 8.454 -17.531 1.00 75.94 301 GLY A N 1
ATOM 2344 C CA . GLY A 1 301 ? -7.367 9.694 -17.495 1.00 75.94 301 GLY A CA 1
ATOM 2345 C C . GLY A 1 301 ? -8.193 9.857 -16.213 1.00 75.94 301 GLY A C 1
ATOM 2346 O O . GLY A 1 301 ? -8.172 9.016 -15.321 1.00 75.94 301 GLY A O 1
ATOM 2347 N N . ALA A 1 302 ? -8.957 10.949 -16.106 1.00 76.38 302 ALA A N 1
ATOM 2348 C CA . ALA A 1 302 ? -9.660 11.322 -14.869 1.00 76.38 302 ALA A CA 1
ATOM 2349 C C . ALA A 1 302 ? -10.741 10.321 -14.405 1.00 76.38 302 ALA A C 1
ATOM 2351 O O . ALA A 1 302 ? -11.094 10.301 -13.227 1.00 76.38 302 ALA A O 1
ATOM 2352 N N . PHE A 1 303 ? -11.263 9.493 -15.315 1.00 74.75 303 PHE A N 1
ATOM 2353 C CA . PHE A 1 303 ? -12.374 8.570 -15.052 1.00 74.75 303 PHE A CA 1
ATOM 2354 C C . PHE A 1 303 ? -11.964 7.092 -15.056 1.00 74.75 303 PHE A C 1
ATOM 2356 O O . PHE A 1 303 ? -12.789 6.232 -14.759 1.00 74.75 303 PHE A O 1
ATOM 2363 N N . GLY A 1 304 ? -10.709 6.772 -15.379 1.00 77.00 304 GLY A N 1
ATOM 2364 C CA . GLY A 1 304 ? -10.267 5.390 -15.560 1.00 77.00 304 GLY A CA 1
ATOM 2365 C C . GLY A 1 304 ? -9.750 4.702 -14.294 1.00 77.00 304 GLY A C 1
ATOM 2366 O O . GLY A 1 304 ? -9.150 3.634 -14.396 1.00 77.00 304 GLY A O 1
ATOM 2367 N N . LYS A 1 305 ? -9.994 5.259 -13.096 1.00 83.88 305 LYS A N 1
ATOM 2368 C CA . LYS A 1 305 ? -9.525 4.680 -11.822 1.00 83.88 305 LYS A CA 1
ATOM 2369 C C . LYS A 1 305 ? -9.975 3.227 -11.637 1.00 83.88 305 LYS A C 1
ATOM 2371 O O . LYS A 1 305 ? -9.178 2.397 -11.212 1.00 83.88 305 LYS A O 1
ATOM 2376 N N . ARG A 1 306 ? -11.225 2.887 -11.986 1.00 85.75 306 ARG A N 1
ATOM 2377 C CA . ARG A 1 306 ? -11.706 1.499 -11.883 1.00 85.75 306 ARG A CA 1
ATOM 2378 C C . ARG A 1 306 ? -10.953 0.564 -12.827 1.00 85.75 306 ARG A C 1
ATOM 2380 O O . ARG A 1 306 ? -10.512 -0.495 -12.402 1.00 85.75 306 ARG A O 1
ATOM 2387 N N . LYS A 1 307 ? -10.724 0.993 -14.072 1.00 81.81 307 LYS A N 1
ATOM 2388 C CA . LYS A 1 307 ? -9.963 0.213 -15.055 1.00 81.81 307 LYS A CA 1
ATOM 2389 C C . LYS A 1 307 ? -8.509 0.004 -14.621 1.00 81.81 307 LYS A C 1
ATOM 2391 O O . LYS A 1 307 ? -7.984 -1.090 -14.800 1.00 81.81 307 LYS A O 1
ATOM 2396 N N . TYR A 1 308 ? -7.890 1.013 -14.005 1.00 88.56 308 TYR A N 1
ATOM 2397 C CA . TYR A 1 308 ? -6.583 0.879 -13.359 1.00 88.56 308 TYR A CA 1
ATOM 2398 C C . TYR A 1 308 ? -6.590 -0.216 -12.287 1.00 88.56 308 TYR A C 1
ATOM 2400 O O . TYR A 1 308 ? -5.704 -1.062 -12.275 1.00 88.56 308 TYR A O 1
ATOM 2408 N N . LEU A 1 309 ? -7.612 -0.243 -11.428 1.00 91.38 309 LEU A N 1
ATOM 2409 C CA . LEU A 1 309 ? -7.756 -1.249 -10.372 1.00 91.38 309 LEU A CA 1
ATOM 2410 C C . LEU A 1 309 ? -8.000 -2.664 -10.926 1.00 91.38 309 LEU A C 1
ATOM 2412 O O . LEU A 1 309 ? -7.424 -3.625 -10.417 1.00 91.38 309 LEU A O 1
ATOM 2416 N N . ASP A 1 310 ? -8.800 -2.795 -11.985 1.00 85.81 310 ASP A N 1
ATOM 2417 C CA . ASP A 1 310 ? -9.006 -4.078 -12.665 1.00 85.81 310 ASP A CA 1
ATOM 2418 C C . ASP A 1 310 ? -7.707 -4.586 -13.309 1.00 85.81 310 ASP A C 1
ATOM 2420 O O . ASP A 1 310 ? -7.356 -5.751 -13.144 1.00 85.81 310 ASP A O 1
ATOM 2424 N N . ASN A 1 311 ? -6.953 -3.715 -13.986 1.00 88.81 311 ASN A N 1
ATOM 2425 C CA . ASN A 1 311 ? -5.666 -4.080 -14.580 1.00 88.81 311 ASN A CA 1
ATOM 2426 C C . ASN A 1 311 ? -4.598 -4.365 -13.508 1.00 88.81 311 ASN A C 1
ATOM 2428 O O . ASN A 1 311 ? -3.780 -5.265 -13.687 1.00 88.81 311 ASN A O 1
ATOM 2432 N N . PHE A 1 312 ? -4.620 -3.643 -12.381 1.00 94.00 312 PHE A N 1
ATOM 2433 C CA . PHE A 1 312 ? -3.757 -3.913 -11.230 1.00 94.00 312 PHE A CA 1
ATOM 2434 C C . PHE A 1 312 ? -3.961 -5.340 -10.718 1.00 94.00 312 PHE A C 1
ATOM 2436 O O . PHE A 1 312 ? -2.979 -6.040 -10.482 1.00 94.00 312 PHE A O 1
ATOM 2443 N N . TRP A 1 313 ? -5.216 -5.793 -10.595 1.00 93.31 313 TRP A N 1
ATOM 2444 C CA . TRP A 1 313 ? -5.529 -7.158 -10.162 1.00 93.31 313 TRP A CA 1
ATOM 2445 C C . TRP A 1 313 ? -4.830 -8.211 -11.030 1.00 93.31 313 TRP A C 1
ATOM 2447 O O . TRP A 1 313 ? -4.229 -9.147 -10.503 1.00 93.31 313 TRP A O 1
ATOM 2457 N N . GLU A 1 314 ? -4.816 -8.018 -12.351 1.00 90.75 314 GLU A N 1
ATOM 2458 C CA . GLU A 1 314 ? -4.151 -8.919 -13.303 1.00 90.75 314 GLU A CA 1
ATOM 2459 C C . GLU A 1 314 ? -2.617 -8.938 -13.179 1.00 90.75 314 GLU A C 1
ATOM 2461 O O . GLU A 1 314 ? -1.969 -9.842 -13.704 1.00 90.75 314 GLU A O 1
ATOM 2466 N N . LYS A 1 315 ? -2.021 -7.963 -12.480 1.00 92.88 315 LYS A N 1
ATOM 2467 C CA . LYS A 1 315 ? -0.564 -7.828 -12.300 1.00 92.88 315 LYS A CA 1
ATOM 2468 C C . LYS A 1 315 ? -0.083 -8.060 -10.873 1.00 92.88 315 LYS A C 1
ATOM 2470 O O . LYS A 1 315 ? 1.093 -7.844 -10.592 1.00 92.88 315 LYS A O 1
ATOM 2475 N N . ILE A 1 316 ? -0.951 -8.521 -9.973 1.00 94.44 316 ILE A N 1
ATOM 2476 C CA . ILE A 1 316 ? -0.526 -8.939 -8.634 1.00 94.44 316 ILE A CA 1
ATOM 2477 C C . ILE A 1 316 ? 0.363 -10.181 -8.754 1.00 94.44 316 ILE A C 1
ATOM 2479 O O . ILE A 1 316 ? -0.092 -11.227 -9.221 1.00 94.44 316 ILE A O 1
ATOM 2483 N N . ASP A 1 317 ? 1.599 -10.101 -8.257 1.00 94.00 317 ASP A N 1
ATOM 2484 C CA . ASP A 1 317 ? 2.426 -11.283 -8.030 1.00 94.00 317 ASP A CA 1
ATOM 2485 C C . ASP A 1 317 ? 2.050 -11.954 -6.701 1.00 94.00 317 ASP A C 1
ATOM 2487 O O . ASP A 1 317 ? 2.522 -11.596 -5.614 1.00 94.00 317 ASP A O 1
ATOM 2491 N N . TRP A 1 318 ? 1.200 -12.974 -6.793 1.00 93.62 318 TRP A N 1
ATOM 2492 C CA . TRP A 1 318 ? 0.764 -13.754 -5.638 1.00 93.62 318 TRP A CA 1
ATOM 2493 C C . TRP A 1 318 ? 1.904 -14.514 -4.943 1.00 93.62 318 TRP A C 1
ATOM 2495 O O . TRP A 1 318 ? 1.789 -14.778 -3.745 1.00 93.62 318 TRP A O 1
ATOM 2505 N N . ASN A 1 319 ? 3.030 -14.795 -5.614 1.00 92.94 319 ASN A N 1
ATOM 2506 C CA . ASN A 1 319 ? 4.195 -15.409 -4.966 1.00 92.94 319 ASN A CA 1
ATOM 2507 C C . ASN A 1 319 ? 4.869 -14.435 -4.001 1.00 92.94 319 ASN A C 1
ATOM 2509 O O . ASN A 1 319 ? 5.288 -14.835 -2.917 1.00 92.94 319 ASN A O 1
ATOM 2513 N N . VAL A 1 320 ? 4.926 -13.146 -4.348 1.00 93.56 320 VAL A N 1
ATOM 2514 C CA . VAL A 1 320 ? 5.442 -12.106 -3.445 1.00 93.56 320 VAL A CA 1
ATOM 2515 C C . VAL A 1 320 ? 4.525 -11.950 -2.232 1.00 93.56 320 VAL A C 1
ATOM 2517 O O . VAL A 1 320 ? 5.009 -11.879 -1.099 1.00 93.56 320 VAL A O 1
ATOM 2520 N N . VAL A 1 321 ? 3.202 -11.935 -2.438 1.00 94.62 321 VAL A N 1
ATOM 2521 C CA . VAL A 1 321 ? 2.217 -11.859 -1.339 1.00 94.62 321 VAL A CA 1
ATOM 2522 C C . VAL A 1 321 ? 2.347 -13.070 -0.410 1.00 94.62 321 VAL A C 1
ATOM 2524 O O . VAL A 1 321 ? 2.374 -12.915 0.813 1.00 94.62 321 VAL A O 1
ATOM 2527 N N . LYS A 1 322 ? 2.498 -14.266 -0.984 1.00 92.62 322 LYS A N 1
ATOM 2528 C CA . LYS A 1 322 ? 2.732 -15.513 -0.251 1.00 92.62 322 LYS A CA 1
ATOM 2529 C C . LYS A 1 322 ? 4.054 -15.502 0.514 1.00 92.62 322 LYS A C 1
ATOM 2531 O O . LYS A 1 322 ? 4.063 -15.848 1.690 1.00 92.62 322 LYS A O 1
ATOM 2536 N N . GLY A 1 323 ? 5.148 -15.059 -0.105 1.00 92.06 323 GLY A N 1
ATOM 2537 C CA . GLY A 1 323 ? 6.450 -14.947 0.558 1.00 92.06 323 GLY A CA 1
ATOM 2538 C C . GLY A 1 323 ? 6.387 -14.037 1.787 1.00 92.06 323 GLY A C 1
ATOM 2539 O O . GLY A 1 323 ? 6.832 -14.411 2.867 1.00 92.06 323 GLY A O 1
ATOM 2540 N N . ARG A 1 324 ? 5.694 -12.894 1.679 1.00 92.88 324 ARG A N 1
ATOM 2541 C CA . ARG A 1 324 ? 5.471 -11.973 2.813 1.00 92.88 324 ARG A CA 1
ATOM 2542 C C . ARG A 1 324 ? 4.685 -12.606 3.966 1.00 92.88 324 ARG A C 1
ATOM 2544 O O . ARG A 1 324 ? 4.872 -12.198 5.118 1.00 92.88 324 ARG A O 1
ATOM 2551 N N . LEU A 1 325 ? 3.794 -13.553 3.660 1.00 89.69 325 LEU A N 1
ATOM 2552 C CA . LEU A 1 325 ? 3.060 -14.344 4.647 1.00 89.69 325 LEU A CA 1
ATOM 2553 C C . LEU A 1 325 ? 3.956 -15.425 5.274 1.00 89.69 325 LEU A C 1
ATOM 2555 O O . LEU A 1 325 ? 3.925 -15.600 6.487 1.00 89.69 325 LEU A O 1
ATOM 2559 N N . GLN A 1 326 ? 4.778 -16.121 4.489 1.00 85.38 326 GLN A N 1
ATOM 2560 C CA . GLN A 1 326 ? 5.697 -17.147 4.994 1.00 85.38 326 GLN A CA 1
ATOM 2561 C C . GLN A 1 326 ? 6.748 -16.560 5.950 1.00 85.38 326 GLN A C 1
ATOM 2563 O O . GLN A 1 326 ? 6.916 -17.075 7.057 1.00 85.38 326 GLN A O 1
ATOM 2568 N N . ASP A 1 327 ? 7.337 -15.412 5.595 1.00 78.25 327 ASP A N 1
ATOM 2569 C CA . ASP A 1 327 ? 8.272 -14.657 6.444 1.00 78.25 327 ASP A CA 1
ATOM 2570 C C . ASP A 1 327 ? 7.698 -14.356 7.840 1.00 78.25 327 ASP A C 1
ATOM 2572 O O . ASP A 1 327 ? 8.437 -14.147 8.806 1.00 78.25 327 ASP A O 1
ATOM 2576 N N . HIS A 1 328 ? 6.369 -14.262 7.963 1.00 75.50 328 HIS A N 1
ATOM 2577 C CA . HIS A 1 328 ? 5.712 -14.049 9.247 1.00 75.50 328 HIS A CA 1
ATOM 2578 C C . HIS A 1 328 ? 5.762 -15.299 10.131 1.00 75.50 328 HIS A C 1
ATOM 2580 O O . HIS A 1 328 ? 6.109 -15.188 11.309 1.00 75.50 328 HIS A O 1
ATOM 2586 N N . PHE A 1 329 ? 5.437 -16.465 9.572 1.00 70.88 329 PHE A N 1
ATOM 2587 C CA . PHE A 1 329 ? 5.401 -17.724 10.315 1.00 70.88 329 PHE A CA 1
ATOM 2588 C C . PHE A 1 329 ? 6.805 -18.222 10.681 1.00 70.88 329 PHE A C 1
ATOM 2590 O O . PHE A 1 329 ? 7.016 -18.701 11.796 1.00 70.88 329 PHE A O 1
ATOM 2597 N N . GLU A 1 330 ? 7.791 -18.044 9.800 1.00 67.38 330 GLU A N 1
ATOM 2598 C CA . GLU A 1 330 ? 9.183 -18.428 10.078 1.00 67.38 330 GLU A CA 1
ATOM 2599 C C . GLU A 1 330 ? 9.770 -17.608 11.235 1.00 67.38 330 GLU A C 1
ATOM 2601 O O . GLU A 1 330 ? 10.267 -18.175 12.209 1.00 67.38 330 GLU A O 1
ATOM 2606 N N . LYS A 1 331 ? 9.579 -16.280 11.219 1.00 59.94 331 LYS A N 1
ATOM 2607 C CA . LYS A 1 331 ? 10.022 -15.402 12.316 1.00 59.94 331 LYS A CA 1
ATOM 2608 C C . LYS A 1 331 ? 9.352 -15.727 13.653 1.00 59.94 331 LYS A C 1
ATOM 2610 O O . LYS A 1 331 ? 9.996 -15.608 14.691 1.00 59.94 331 LYS A O 1
ATOM 2615 N N . GLN A 1 332 ? 8.083 -16.148 13.662 1.00 56.59 332 GLN A N 1
ATOM 2616 C CA . GLN A 1 332 ? 7.423 -16.605 14.895 1.00 56.59 332 GLN A CA 1
ATOM 2617 C C . GLN A 1 332 ? 8.009 -17.920 15.419 1.00 56.59 332 GLN A C 1
ATOM 2619 O O . GLN A 1 332 ? 8.164 -18.089 16.629 1.00 56.59 332 GLN A O 1
ATOM 2624 N N . THR A 1 333 ? 8.364 -18.832 14.517 1.00 52.72 333 THR A N 1
ATOM 2625 C CA . THR A 1 333 ? 8.961 -20.120 14.884 1.00 52.72 333 THR A CA 1
ATOM 2626 C C . THR A 1 333 ? 10.339 -19.916 15.518 1.00 52.72 333 THR A C 1
ATOM 2628 O O . THR A 1 333 ? 10.635 -20.523 16.548 1.00 52.72 333 THR A O 1
ATOM 2631 N N . ASP A 1 334 ? 11.151 -19.005 14.980 1.00 47.34 334 ASP A N 1
ATOM 2632 C CA . ASP A 1 334 ? 12.469 -18.682 15.539 1.00 47.34 334 ASP A CA 1
ATOM 2633 C C . ASP A 1 334 ? 12.389 -17.918 16.868 1.00 47.34 334 ASP A C 1
ATOM 2635 O O . ASP A 1 334 ? 13.144 -18.232 17.790 1.00 47.34 334 ASP A O 1
ATOM 2639 N N . LEU A 1 335 ? 11.425 -17.000 17.028 1.00 49.38 335 LEU A N 1
ATOM 2640 C CA . LEU A 1 335 ? 11.148 -16.348 18.316 1.00 49.38 335 LEU A CA 1
ATOM 2641 C C . LEU A 1 335 ? 10.802 -17.384 19.398 1.00 49.38 335 LEU A C 1
ATOM 2643 O O . LEU A 1 335 ? 11.417 -17.372 20.463 1.00 49.38 335 LEU A O 1
ATOM 2647 N N . SER A 1 336 ? 9.921 -18.345 19.092 1.00 44.66 336 SER A N 1
ATOM 2648 C CA . SER A 1 336 ? 9.541 -19.405 20.040 1.00 44.66 336 SER A CA 1
ATOM 2649 C C . SER A 1 336 ? 10.715 -20.309 20.446 1.00 44.66 336 SER A C 1
ATOM 2651 O O . SER A 1 336 ? 10.792 -20.755 21.589 1.00 44.66 336 SER A O 1
ATOM 2653 N N . LYS A 1 337 ? 11.674 -20.544 19.537 1.00 39.28 337 LYS A N 1
ATOM 2654 C CA . LYS A 1 337 ? 12.909 -21.283 19.839 1.00 39.28 337 LYS A CA 1
ATOM 2655 C C . LYS A 1 337 ? 13.877 -20.452 20.680 1.00 39.28 337 LYS A C 1
ATOM 2657 O O . LYS A 1 337 ? 14.480 -20.990 21.600 1.00 39.28 337 LYS A O 1
ATOM 2662 N N . SER A 1 338 ? 14.014 -19.157 20.397 1.00 42.66 338 SER A N 1
ATOM 2663 C CA . SER A 1 338 ? 14.901 -18.260 21.151 1.00 42.66 338 SER A CA 1
ATOM 2664 C C . SER A 1 338 ? 14.435 -18.026 22.594 1.00 42.66 338 SER A C 1
ATOM 2666 O O . SER A 1 338 ? 15.261 -17.901 23.491 1.00 42.66 338 SER A O 1
ATOM 2668 N N . GLU A 1 339 ? 13.122 -18.052 22.846 1.00 44.62 339 GLU A N 1
ATOM 2669 C CA . GLU A 1 339 ? 12.559 -17.977 24.202 1.00 44.62 339 GLU A CA 1
ATOM 2670 C C . GLU A 1 339 ? 12.734 -19.290 24.987 1.00 44.62 339 GLU A C 1
ATOM 2672 O O . GLU A 1 339 ? 12.850 -19.267 26.212 1.00 44.62 339 GLU A O 1
ATOM 2677 N N . LEU A 1 340 ? 12.809 -20.435 24.296 1.00 40.12 340 LEU A N 1
ATOM 2678 C CA . LEU A 1 340 ? 13.094 -21.742 24.905 1.00 40.12 340 LEU A CA 1
ATOM 2679 C C . LEU A 1 340 ? 14.589 -21.963 25.190 1.00 40.12 340 LEU A C 1
ATOM 2681 O O . LEU A 1 340 ? 14.931 -22.744 26.078 1.00 40.12 340 LEU A O 1
ATOM 2685 N N . PHE A 1 341 ? 15.472 -21.262 24.477 1.00 38.03 341 PHE A N 1
ATOM 2686 C CA . PHE A 1 341 ? 16.923 -21.321 24.643 1.00 38.03 341 PHE A CA 1
ATOM 2687 C C . PHE A 1 341 ? 17.480 -19.911 24.892 1.00 38.03 341 PHE A C 1
ATOM 2689 O O . PHE A 1 341 ? 18.163 -19.332 24.049 1.00 38.03 341 PHE A O 1
ATOM 2696 N N . GLY A 1 342 ? 17.169 -19.346 26.064 1.00 33.44 342 GLY A N 1
ATOM 2697 C CA . GLY A 1 342 ? 17.826 -18.131 26.561 1.00 33.44 342 GLY A CA 1
ATOM 2698 C C . GLY A 1 342 ? 19.353 -18.300 26.684 1.00 33.44 342 GLY A C 1
ATOM 2699 O O . GLY A 1 342 ? 19.854 -19.425 26.620 1.00 33.44 342 GLY A O 1
ATOM 2700 N N . PRO A 1 343 ? 20.121 -17.205 26.857 1.00 38.22 343 PRO A N 1
ATOM 2701 C CA . PRO A 1 343 ? 21.568 -17.201 26.677 1.00 38.22 343 PRO A CA 1
ATOM 2702 C C . PRO A 1 343 ? 22.264 -17.882 27.858 1.00 38.22 343 PRO A C 1
ATOM 2704 O O . PRO A 1 343 ? 22.697 -17.237 28.807 1.00 38.22 343 PRO A O 1
ATOM 2707 N N . TYR A 1 344 ? 22.373 -19.200 27.785 1.00 35.16 344 TYR A N 1
ATOM 2708 C CA . TYR A 1 344 ? 23.341 -19.986 28.531 1.00 35.16 344 TYR A CA 1
ATOM 2709 C C . TYR A 1 344 ? 24.000 -20.968 27.564 1.00 35.16 344 TYR A C 1
ATOM 2711 O O . TYR A 1 344 ? 23.557 -22.105 27.405 1.00 35.16 344 TYR A O 1
ATOM 2719 N N . VAL A 1 345 ? 25.069 -20.491 26.924 1.00 36.84 345 VAL A N 1
ATOM 2720 C CA . VAL A 1 345 ? 26.264 -21.292 26.636 1.00 36.84 345 VAL A CA 1
ATOM 2721 C C . VAL A 1 345 ? 27.446 -20.544 27.224 1.00 36.84 345 VAL A C 1
ATOM 2723 O O . VAL A 1 345 ? 27.549 -19.328 26.941 1.00 36.84 345 VAL A O 1
#

Mean predicted aligned error: 13.71 Å

Secondary structure (DSSP, 8-state):
------------S----------GGGEETTEEPPBTTTB-HHHHIIIIIIHHHHHHHHHHHHGGG-TTTTT--HHHHHHHHTTSS-HHHHHHHHHHHHHHHHHHTTGGG--TT---PPP-----S---TTSTTHHHHHHHHHS----------TTSHHHHHHHHHHSSHHHHHHHHHHHHHT--SSEEEEEEEETTTS-EEEEEEETT--S--PPPPHHHHHHHHHHHHHHHHHHHHHHHHHHHHHT-TT--HHHHHHHHHHHHHHHHHHHHHHHS-----SEEEEEEEE--GGGTHHHHTTTTHHHHHHHHHHT--HHHHHHHHHHHHHHHHHHHHHHHS-S--